Protein AF-A0A7W9EYS3-F1 (afdb_monomer)

Secondary structure (DSSP, 8-state):
-HHHHHHHHHHTTTPPPPHHHHHHHHT--HHHHHHHHHHHHHHHHHHHHHHHTSPPPPHHHHHHHHHHHHHHHHHHHHHHHHHHHHHHHHHHHHHHHHHHHHHHHHHHHHHHHHHHHHHHHHHHHHHHHHHHHHHHHHHHHHHHHHHHHHHHHHHHHHHHHHHHH---------------------------PPPPPPP-----------------

Organism: NCBI:txid1524255

pLDDT: mean 77.56, std 21.2, range [31.59, 97.81]

Structure (mmCIF, N/CA/C/O backbone):
data_AF-A0A7W9EYS3-F1
#
_entry.id   AF-A0A7W9EYS3-F1
#
loop_
_atom_site.group_PDB
_atom_site.id
_atom_site.type_symbol
_atom_site.label_atom_id
_atom_site.label_alt_id
_atom_site.label_comp_id
_atom_site.label_asym_id
_atom_site.label_entity_id
_atom_site.label_seq_id
_atom_site.pdbx_PDB_ins_code
_atom_site.Cartn_x
_atom_site.Cartn_y
_atom_site.Cartn_z
_atom_site.occupancy
_atom_site.B_iso_or_equiv
_atom_site.auth_seq_id
_atom_site.auth_comp_id
_atom_site.auth_asym_id
_atom_site.auth_atom_id
_atom_site.pdbx_PDB_model_num
ATOM 1 N N . MET A 1 1 ? 56.391 13.890 -29.994 1.00 72.06 1 MET A N 1
ATOM 2 C CA . MET A 1 1 ? 56.589 14.029 -31.455 1.00 72.06 1 MET A CA 1
ATOM 3 C C . MET A 1 1 ? 55.279 13.893 -32.219 1.00 72.06 1 MET A C 1
ATOM 5 O O . MET A 1 1 ? 54.816 14.895 -32.731 1.00 72.06 1 MET A O 1
ATOM 9 N N . GLU A 1 2 ? 54.637 12.720 -32.247 1.00 78.12 2 GLU A N 1
ATOM 10 C CA . GLU A 1 2 ? 53.377 12.507 -32.992 1.00 78.12 2 GLU A CA 1
ATOM 11 C C . GLU A 1 2 ? 52.238 13.446 -32.575 1.00 78.12 2 GLU A C 1
ATOM 13 O O . GLU A 1 2 ? 51.672 14.114 -33.426 1.00 78.12 2 GLU A O 1
ATOM 18 N N . LYS A 1 3 ? 51.985 13.603 -31.269 1.00 81.75 3 LYS A N 1
ATOM 19 C CA . LYS A 1 3 ? 50.987 14.562 -30.759 1.00 81.75 3 LYS A CA 1
ATOM 20 C C . LYS A 1 3 ? 51.243 16.008 -31.206 1.00 81.75 3 LYS A C 1
ATOM 22 O O . LYS A 1 3 ? 50.297 16.731 -31.466 1.00 81.75 3 LYS A O 1
ATOM 27 N N . ALA A 1 4 ? 52.509 16.417 -31.314 1.00 78.38 4 ALA A N 1
ATOM 28 C CA . ALA A 1 4 ? 52.875 17.763 -31.759 1.00 78.38 4 ALA A CA 1
ATOM 29 C C . ALA A 1 4 ? 52.695 17.933 -33.277 1.00 78.38 4 ALA A C 1
ATOM 31 O O . ALA A 1 4 ? 52.256 18.986 -33.722 1.00 78.38 4 ALA A O 1
ATOM 32 N N . ILE A 1 5 ? 52.975 16.883 -34.060 1.00 80.25 5 ILE A N 1
ATOM 33 C CA . ILE A 1 5 ? 52.686 16.852 -35.500 1.00 80.25 5 ILE A CA 1
ATOM 34 C C . ILE A 1 5 ? 51.170 16.929 -35.729 1.00 80.25 5 ILE A C 1
ATOM 36 O O . ILE A 1 5 ? 50.723 17.782 -36.483 1.00 80.25 5 ILE A O 1
ATOM 40 N N . LEU A 1 6 ? 50.379 16.113 -35.025 1.00 81.81 6 LEU A N 1
ATOM 41 C CA . LEU A 1 6 ? 48.916 16.109 -35.138 1.00 81.81 6 LEU A CA 1
ATOM 42 C C . LEU A 1 6 ? 48.284 17.429 -34.669 1.00 81.81 6 LEU A C 1
ATOM 44 O O . LEU A 1 6 ? 47.382 17.934 -35.328 1.00 81.81 6 LEU A O 1
ATOM 48 N N . ALA A 1 7 ? 48.776 18.020 -33.577 1.00 82.56 7 ALA A N 1
ATOM 49 C CA . ALA A 1 7 ? 48.304 19.320 -33.101 1.00 82.56 7 ALA A CA 1
ATOM 50 C C . ALA A 1 7 ? 48.622 20.456 -34.087 1.00 82.56 7 ALA A C 1
ATOM 52 O O . ALA A 1 7 ? 47.791 21.336 -34.290 1.00 82.56 7 ALA A O 1
ATOM 53 N N . TYR A 1 8 ? 49.795 20.426 -34.733 1.00 82.81 8 TYR A N 1
ATOM 54 C CA . TYR A 1 8 ? 50.127 21.393 -35.781 1.00 82.81 8 TYR A CA 1
ATOM 55 C C . TYR A 1 8 ? 49.222 21.221 -37.006 1.00 82.81 8 TYR A C 1
ATOM 57 O O . TYR A 1 8 ? 48.691 22.209 -37.502 1.00 82.81 8 TYR A O 1
ATOM 65 N N . MET A 1 9 ? 49.004 19.978 -37.451 1.00 82.19 9 MET A N 1
ATOM 66 C CA . MET A 1 9 ? 48.124 19.662 -38.582 1.00 82.19 9 MET A CA 1
ATOM 67 C C . MET A 1 9 ? 46.680 20.106 -38.326 1.00 82.19 9 MET A C 1
ATOM 69 O O . MET A 1 9 ? 46.058 20.673 -39.215 1.00 82.19 9 MET A O 1
ATOM 73 N N . ALA A 1 10 ? 46.167 19.922 -37.107 1.00 83.81 10 ALA A N 1
ATOM 74 C CA . ALA A 1 10 ? 44.831 20.379 -36.727 1.00 83.81 10 ALA A CA 1
ATOM 75 C C . ALA A 1 10 ? 44.689 21.914 -36.730 1.00 83.81 10 ALA A C 1
ATOM 77 O O . ALA A 1 10 ? 43.600 22.423 -36.969 1.00 83.81 10 ALA A O 1
ATOM 78 N N . ALA A 1 11 ? 45.775 22.648 -36.471 1.00 84.50 11 ALA A N 1
ATOM 79 C CA . ALA A 1 11 ? 45.783 24.111 -36.459 1.00 84.50 11 ALA A CA 1
ATOM 80 C C . ALA A 1 11 ? 46.068 24.751 -37.834 1.00 84.50 11 ALA A C 1
ATOM 82 O O . ALA A 1 11 ? 45.866 25.952 -37.984 1.00 84.50 11 ALA A O 1
ATOM 83 N N . HIS A 1 12 ? 46.551 23.977 -38.814 1.00 82.06 12 HIS A N 1
ATOM 84 C CA . HIS A 1 12 ? 46.999 24.467 -40.127 1.00 82.06 12 HIS A CA 1
ATOM 85 C C . HIS A 1 12 ? 46.440 23.604 -41.268 1.00 82.06 12 HIS A C 1
ATOM 87 O O . HIS A 1 12 ? 47.196 23.135 -42.116 1.00 82.06 12 HIS A O 1
ATOM 93 N N . ASP A 1 13 ? 45.131 23.337 -41.264 1.00 80.25 13 ASP A N 1
ATOM 94 C CA . ASP A 1 13 ? 44.403 22.662 -42.353 1.00 80.25 13 ASP A CA 1
ATOM 95 C C . ASP A 1 13 ? 45.081 21.385 -42.886 1.00 80.25 13 ASP A C 1
ATOM 97 O O . ASP A 1 13 ? 45.232 21.171 -44.089 1.00 80.25 13 ASP A O 1
ATOM 101 N N . ASN A 1 14 ? 45.517 20.515 -41.974 1.00 78.19 14 ASN A N 1
ATOM 102 C CA . ASN A 1 14 ? 46.211 19.256 -42.259 1.00 78.19 14 ASN A CA 1
ATOM 103 C C . ASN A 1 14 ? 47.573 19.388 -42.966 1.00 78.19 14 ASN A C 1
ATOM 105 O O . ASN A 1 14 ? 48.107 18.390 -43.460 1.00 78.19 14 ASN A O 1
ATOM 109 N N . GLN A 1 15 ? 48.189 20.572 -42.977 1.00 82.75 15 GLN A N 1
ATOM 110 C CA . GLN A 1 15 ? 49.534 20.754 -43.518 1.00 82.75 15 GLN A CA 1
ATOM 111 C C . GLN A 1 15 ? 50.594 20.111 -42.617 1.00 82.75 15 GLN A C 1
ATOM 113 O O . GLN A 1 15 ? 50.615 20.280 -41.395 1.00 82.75 15 GLN A O 1
ATOM 118 N N . MET A 1 16 ? 51.510 19.361 -43.235 1.00 80.81 16 MET A N 1
ATOM 119 C CA . MET A 1 16 ? 52.608 18.712 -42.525 1.00 80.81 16 MET A CA 1
ATOM 120 C C . MET A 1 16 ? 53.643 19.750 -42.065 1.00 80.81 16 MET A C 1
ATOM 122 O O . MET A 1 16 ? 54.243 20.409 -42.914 1.00 80.81 16 MET A O 1
ATOM 126 N N . PRO A 1 17 ? 53.946 19.850 -40.757 1.00 81.25 17 PRO A N 1
ATOM 127 C CA . PRO A 1 17 ? 54.882 20.852 -40.255 1.00 81.25 17 PRO A CA 1
ATOM 128 C C . PRO A 1 17 ? 56.290 20.621 -40.787 1.00 81.25 17 PRO A C 1
ATOM 130 O O . PRO A 1 17 ? 56.757 19.481 -40.865 1.00 81.25 17 PRO A O 1
ATOM 133 N N . THR A 1 18 ? 57.036 21.682 -41.066 1.00 81.75 18 THR A N 1
ATOM 134 C CA . THR A 1 18 ? 58.471 21.597 -41.360 1.00 81.75 18 THR A CA 1
ATOM 135 C C . THR A 1 18 ? 59.275 21.223 -40.104 1.00 81.75 18 THR A C 1
ATOM 137 O O . THR A 1 18 ? 58.790 21.262 -38.973 1.00 81.75 18 THR A O 1
ATOM 140 N N . ILE A 1 19 ? 60.532 20.794 -40.275 1.00 75.94 19 ILE A N 1
ATOM 141 C CA . ILE A 1 19 ? 61.382 20.391 -39.135 1.00 75.94 19 ILE A CA 1
ATOM 142 C C . ILE A 1 19 ? 61.650 21.590 -38.204 1.00 75.94 19 ILE A C 1
ATOM 144 O O . ILE A 1 19 ? 61.659 21.426 -36.987 1.00 75.94 19 ILE A O 1
ATOM 148 N N . ALA A 1 20 ? 61.786 22.800 -38.757 1.00 76.69 20 ALA A N 1
ATOM 149 C CA . ALA A 1 20 ? 61.979 24.024 -37.980 1.00 76.69 20 ALA A CA 1
ATOM 150 C C . ALA A 1 20 ? 60.771 24.347 -37.077 1.00 76.69 20 ALA A C 1
ATOM 152 O O . ALA A 1 20 ? 60.944 24.725 -35.919 1.00 76.69 20 ALA A O 1
ATOM 153 N N . GLU A 1 21 ? 59.552 24.130 -37.570 1.00 77.31 21 GLU A N 1
ATOM 154 C CA . GLU A 1 21 ? 58.309 24.373 -36.825 1.00 77.31 21 GLU A CA 1
ATOM 155 C C . GLU A 1 21 ? 58.066 23.317 -35.739 1.00 77.31 21 GLU A C 1
ATOM 157 O O . GLU A 1 21 ? 57.611 23.636 -34.638 1.00 77.31 21 GLU A O 1
ATOM 162 N N . LEU A 1 22 ? 58.461 22.065 -35.995 1.00 76.12 22 LEU A N 1
ATOM 163 C CA . LEU A 1 22 ? 58.464 21.014 -34.973 1.00 76.12 22 LEU A CA 1
ATOM 164 C C . LEU A 1 22 ? 59.473 21.289 -33.859 1.00 76.12 22 LEU A C 1
ATOM 166 O O . LEU A 1 22 ? 59.179 21.063 -32.689 1.00 76.12 22 LEU A O 1
ATOM 170 N N . ASN A 1 23 ? 60.646 21.821 -34.191 1.00 75.00 23 ASN A N 1
ATOM 171 C CA . ASN A 1 23 ? 61.625 22.190 -33.171 1.00 75.00 23 ASN A CA 1
ATOM 172 C C . ASN A 1 23 ? 61.132 23.357 -32.309 1.00 75.00 23 ASN A C 1
ATOM 174 O O . ASN A 1 23 ? 61.371 23.360 -31.104 1.00 75.00 23 ASN A O 1
ATOM 178 N N . ARG A 1 24 ? 60.413 24.322 -32.904 1.00 75.31 24 ARG A N 1
ATOM 179 C CA . ARG A 1 24 ? 59.821 25.459 -32.181 1.00 75.31 24 ARG A CA 1
ATOM 180 C C . ARG A 1 24 ? 58.723 25.023 -31.210 1.00 75.31 24 ARG A C 1
ATOM 182 O O . ARG A 1 24 ? 58.611 25.592 -30.132 1.00 75.31 24 ARG A O 1
ATOM 189 N N . THR A 1 25 ? 57.941 24.010 -31.574 1.00 71.62 25 THR A N 1
ATOM 190 C CA . THR A 1 25 ? 56.842 23.482 -30.745 1.00 71.62 25 THR A CA 1
ATOM 191 C C . THR A 1 25 ? 57.307 22.489 -29.678 1.00 71.62 25 THR A C 1
ATOM 193 O O . THR A 1 25 ? 56.668 22.369 -28.639 1.00 71.62 25 THR A O 1
ATOM 196 N N . ILE A 1 26 ? 58.418 21.783 -29.907 1.00 72.44 26 ILE A N 1
ATOM 197 C CA . ILE A 1 26 ? 58.918 20.715 -29.019 1.00 72.44 26 ILE A CA 1
ATOM 198 C C . ILE A 1 26 ? 60.148 21.173 -28.210 1.00 72.44 26 ILE A C 1
ATOM 200 O O . ILE A 1 26 ? 60.571 20.485 -27.285 1.00 72.44 26 ILE A O 1
ATOM 204 N N . GLY A 1 27 ? 60.722 22.340 -28.524 1.00 68.25 27 GLY A N 1
ATOM 205 C CA . GLY A 1 27 ? 61.798 22.974 -27.754 1.00 68.25 27 GLY A CA 1
ATOM 206 C C . GLY A 1 27 ? 63.147 22.250 -27.824 1.00 68.25 27 GLY A C 1
ATOM 207 O O . GLY A 1 27 ? 63.921 22.304 -26.873 1.00 68.25 27 GLY A O 1
ATOM 208 N N . THR A 1 28 ? 63.440 21.534 -28.914 1.00 67.12 28 THR A N 1
ATOM 209 C CA . THR A 1 28 ? 64.646 20.687 -29.037 1.00 67.12 28 THR A CA 1
ATOM 210 C C . THR A 1 28 ? 65.483 21.025 -30.275 1.00 67.12 28 THR A C 1
ATOM 212 O O . THR A 1 28 ? 64.998 21.629 -31.230 1.00 67.12 28 THR A O 1
ATOM 215 N N . SER A 1 29 ? 66.777 20.673 -30.251 1.00 63.09 29 SER A N 1
ATOM 216 C CA . SER A 1 29 ? 67.726 20.996 -31.324 1.00 63.09 29 SER A CA 1
ATOM 217 C C . SER A 1 29 ? 67.611 20.056 -32.535 1.00 63.09 29 SER A C 1
ATOM 219 O O . SER A 1 29 ? 67.332 18.860 -32.412 1.00 63.09 29 SER A O 1
ATOM 221 N N . ASN A 1 30 ? 67.883 20.613 -33.723 1.00 61.16 30 ASN A N 1
ATOM 222 C CA . ASN A 1 30 ? 67.689 19.998 -35.045 1.00 61.16 30 ASN A CA 1
ATOM 223 C C . ASN A 1 30 ? 68.282 18.579 -35.207 1.00 61.16 30 ASN A C 1
ATOM 225 O O . ASN A 1 30 ? 67.736 17.774 -35.961 1.00 61.16 30 ASN A O 1
ATOM 229 N N . SER A 1 31 ? 69.380 18.239 -34.518 1.00 61.25 31 SER A N 1
ATOM 230 C CA . SER A 1 31 ? 70.085 16.965 -34.746 1.00 61.25 31 SER A CA 1
ATOM 231 C C . SER A 1 31 ? 69.358 15.745 -34.174 1.00 61.25 31 SER A C 1
ATOM 233 O O . SER A 1 31 ? 69.413 14.671 -34.772 1.00 61.25 31 SER A O 1
ATOM 235 N N . ARG A 1 32 ? 68.634 15.894 -33.055 1.00 60.50 32 ARG A N 1
ATOM 236 C CA . ARG A 1 32 ? 67.956 14.770 -32.382 1.00 60.50 32 ARG A CA 1
ATOM 237 C C . ARG A 1 32 ? 66.577 14.462 -32.966 1.00 60.50 32 ARG A C 1
ATOM 239 O O . ARG A 1 32 ? 66.134 13.319 -32.901 1.00 60.50 32 ARG A O 1
ATOM 246 N N . LEU A 1 33 ? 65.907 15.450 -33.565 1.00 62.12 33 LEU A N 1
ATOM 247 C CA . LEU A 1 33 ? 64.552 15.278 -34.103 1.00 62.12 33 LEU A CA 1
ATOM 248 C C . LEU A 1 33 ? 64.508 14.745 -35.539 1.00 62.12 33 LEU A C 1
ATOM 250 O O . LEU A 1 33 ? 63.473 14.224 -35.953 1.00 62.12 33 LEU A O 1
ATOM 254 N N . CYS A 1 34 ? 65.605 14.832 -36.298 1.00 65.25 34 CYS A N 1
ATOM 255 C CA . CYS A 1 34 ? 65.603 14.510 -37.726 1.00 65.25 34 CYS A CA 1
ATOM 256 C C . CYS A 1 34 ? 65.171 13.063 -38.051 1.00 65.25 34 CYS A C 1
ATOM 258 O O . CYS A 1 34 ? 64.292 12.905 -38.900 1.00 65.25 34 CYS A O 1
ATOM 260 N N . PRO A 1 35 ? 65.709 12.003 -37.415 1.00 75.31 35 PRO A N 1
ATOM 261 C CA . PRO A 1 35 ? 65.311 10.633 -37.754 1.00 75.31 35 PRO A CA 1
ATOM 262 C C . PRO A 1 35 ? 63.908 10.278 -37.240 1.00 75.31 35 PRO A C 1
ATOM 264 O O . PRO A 1 35 ? 63.080 9.768 -37.992 1.00 75.31 35 PRO A O 1
ATOM 267 N N . ALA A 1 36 ? 63.599 10.612 -35.983 1.00 74.88 36 ALA A N 1
ATOM 268 C CA . ALA A 1 36 ? 62.323 10.262 -35.355 1.00 74.88 36 ALA A CA 1
ATOM 269 C C . ALA A 1 36 ? 61.129 11.016 -35.969 1.00 74.88 36 ALA A C 1
ATOM 271 O O . ALA A 1 36 ? 60.069 10.428 -36.183 1.00 74.88 36 ALA A O 1
ATOM 272 N N . ALA A 1 37 ? 61.290 12.301 -36.308 1.00 75.31 37 ALA A N 1
ATOM 273 C CA . ALA A 1 37 ? 60.236 13.067 -36.972 1.00 75.31 37 ALA A CA 1
ATOM 274 C C . ALA A 1 37 ? 59.977 12.565 -38.399 1.00 75.31 37 ALA A C 1
ATOM 276 O O . ALA A 1 37 ? 58.826 12.542 -38.824 1.00 75.31 37 ALA A O 1
ATOM 277 N N . LYS A 1 38 ? 61.017 12.126 -39.126 1.00 77.56 38 LYS A N 1
ATOM 278 C CA . LYS A 1 38 ? 60.857 11.525 -40.459 1.00 77.56 38 LYS A CA 1
ATOM 279 C C . LYS A 1 38 ? 60.042 10.234 -40.398 1.00 77.56 38 LYS A C 1
ATOM 281 O O . LYS A 1 38 ? 59.095 10.110 -41.161 1.00 77.56 38 LYS A O 1
ATOM 286 N N . VAL A 1 39 ? 60.339 9.334 -39.458 1.00 82.62 39 VAL A N 1
ATOM 287 C CA . VAL A 1 39 ? 59.606 8.061 -39.292 1.00 82.62 39 VAL A CA 1
ATOM 288 C C . VAL A 1 39 ? 58.135 8.283 -38.926 1.00 82.62 39 VAL A C 1
ATOM 290 O O . VAL A 1 39 ? 57.248 7.622 -39.458 1.00 82.62 39 VAL A O 1
ATOM 293 N N . VAL A 1 40 ? 57.845 9.235 -38.035 1.00 82.12 40 VAL A N 1
ATOM 294 C CA . VAL A 1 40 ? 56.453 9.540 -37.669 1.00 82.12 40 VAL A CA 1
ATOM 295 C C . VAL A 1 40 ? 55.711 10.194 -38.835 1.00 82.12 40 VAL A C 1
ATOM 297 O O . VAL A 1 40 ? 54.565 9.838 -39.094 1.00 82.12 40 VAL A O 1
ATOM 300 N N . LYS A 1 41 ? 56.359 11.095 -39.585 1.00 81.69 41 LYS A N 1
ATOM 301 C CA . LYS A 1 41 ? 55.763 11.711 -40.778 1.00 81.69 41 LYS A CA 1
ATOM 302 C C . LYS A 1 41 ? 55.457 10.695 -41.870 1.00 81.69 41 LYS A C 1
ATOM 304 O O . LYS A 1 41 ? 54.371 10.749 -42.430 1.00 81.69 41 LYS A O 1
ATOM 309 N N . THR A 1 42 ? 56.371 9.768 -42.159 1.00 83.81 42 THR A N 1
ATOM 310 C CA . THR A 1 42 ? 56.131 8.723 -43.166 1.00 83.81 42 THR A CA 1
ATOM 311 C C . THR A 1 42 ? 55.012 7.785 -42.735 1.00 83.81 42 THR A C 1
ATOM 313 O O . THR A 1 42 ? 54.170 7.440 -43.557 1.00 83.81 42 THR A O 1
ATOM 316 N N . ARG A 1 43 ? 54.940 7.429 -41.445 1.00 84.75 43 ARG A N 1
ATOM 317 C CA . ARG A 1 43 ? 53.838 6.620 -40.910 1.00 84.75 43 ARG A CA 1
ATOM 318 C C . ARG A 1 43 ? 52.494 7.343 -41.001 1.00 84.75 43 ARG A C 1
ATOM 320 O O . ARG A 1 43 ? 51.528 6.744 -41.457 1.00 84.75 43 ARG A O 1
ATOM 327 N N . LEU A 1 44 ? 52.424 8.610 -40.591 1.00 84.38 44 LEU A N 1
ATOM 328 C CA . LEU A 1 44 ? 51.190 9.400 -40.662 1.00 84.38 44 LEU A CA 1
ATOM 329 C C . LEU A 1 44 ? 50.749 9.632 -42.109 1.00 84.38 44 LEU A C 1
ATOM 331 O O . LEU A 1 44 ? 49.575 9.450 -42.407 1.00 84.38 44 LEU A O 1
ATOM 335 N N . ALA A 1 45 ? 51.683 9.932 -43.013 1.00 83.50 45 ALA A N 1
ATOM 336 C CA . ALA A 1 45 ? 51.394 10.039 -44.439 1.00 83.50 45 ALA A CA 1
ATOM 337 C C . ALA A 1 45 ? 50.864 8.710 -45.004 1.00 83.50 45 ALA A C 1
ATOM 339 O O . ALA A 1 45 ? 49.850 8.708 -45.687 1.00 83.50 45 ALA A O 1
ATOM 340 N N . ALA A 1 46 ? 51.473 7.571 -44.654 1.00 83.94 46 ALA A N 1
ATOM 341 C CA . ALA A 1 46 ? 50.995 6.256 -45.082 1.00 83.94 46 ALA A CA 1
ATOM 342 C C . ALA A 1 46 ? 49.586 5.936 -44.553 1.00 83.94 46 ALA A C 1
ATOM 344 O O . ALA A 1 46 ? 48.768 5.377 -45.280 1.00 83.94 46 ALA A O 1
ATOM 345 N N . VAL A 1 47 ? 49.278 6.310 -43.306 1.00 82.38 47 VAL A N 1
ATOM 346 C CA . VAL A 1 47 ? 47.935 6.155 -42.725 1.00 82.38 47 VAL A CA 1
ATOM 347 C C . VAL A 1 47 ? 46.926 7.067 -43.421 1.00 82.38 47 VAL A C 1
ATOM 349 O O . VAL A 1 47 ? 45.834 6.611 -43.739 1.00 82.38 47 VAL A O 1
ATOM 352 N N . GLN A 1 48 ? 47.288 8.315 -43.716 1.00 81.12 48 GLN A N 1
ATOM 353 C CA . GLN A 1 48 ? 46.430 9.246 -44.452 1.00 81.12 48 GLN A CA 1
ATOM 354 C C . GLN A 1 48 ? 46.167 8.785 -45.881 1.00 81.12 48 GLN A C 1
ATOM 356 O O . GLN A 1 48 ? 45.023 8.800 -46.313 1.00 81.12 48 GLN A O 1
ATOM 361 N N . THR A 1 49 ? 47.188 8.309 -46.597 1.00 80.06 49 THR A N 1
ATOM 362 C CA . THR A 1 49 ? 47.011 7.711 -47.924 1.00 80.06 49 THR A CA 1
ATOM 363 C C . THR A 1 49 ? 46.126 6.474 -47.847 1.00 80.06 49 THR A C 1
ATOM 365 O O . THR A 1 49 ? 45.241 6.315 -48.679 1.00 80.06 49 THR A O 1
ATOM 368 N N . LYS A 1 50 ? 46.302 5.630 -46.822 1.00 78.75 50 LYS A N 1
ATOM 369 C CA . LYS A 1 50 ? 45.465 4.444 -46.621 1.00 78.75 50 LYS A CA 1
ATOM 370 C C . LYS A 1 50 ? 44.005 4.812 -46.349 1.00 78.75 50 LYS A C 1
ATOM 372 O O . LYS A 1 50 ? 43.128 4.196 -46.941 1.00 78.75 50 LYS A O 1
ATOM 377 N N . LEU A 1 51 ? 43.756 5.816 -45.507 1.00 78.00 51 LEU A N 1
ATOM 378 C CA . LEU A 1 51 ? 42.419 6.342 -45.210 1.00 78.00 51 LEU A CA 1
ATOM 379 C C . LEU A 1 51 ? 41.778 6.996 -46.437 1.00 78.00 51 LEU A C 1
ATOM 381 O O . LEU A 1 51 ? 40.626 6.715 -46.730 1.00 78.00 51 LEU A O 1
ATOM 385 N N . ALA A 1 52 ? 42.532 7.797 -47.191 1.00 76.81 52 ALA A N 1
ATOM 386 C CA . ALA A 1 52 ? 42.065 8.410 -48.434 1.00 76.81 52 ALA A CA 1
ATOM 387 C C . ALA A 1 52 ? 41.808 7.378 -49.547 1.00 76.81 52 ALA A C 1
ATOM 389 O O . ALA A 1 52 ? 41.038 7.640 -50.461 1.00 76.81 52 ALA A O 1
ATOM 390 N N . SER A 1 53 ? 42.453 6.208 -49.474 1.00 74.62 53 SER A N 1
ATOM 391 C CA . SER A 1 53 ? 42.213 5.074 -50.372 1.00 74.62 53 SER A CA 1
ATOM 392 C C . SER A 1 53 ? 41.135 4.104 -49.877 1.00 74.62 53 SER A C 1
ATOM 394 O O . SER A 1 53 ? 40.903 3.088 -50.534 1.00 74.62 53 SER A O 1
ATOM 396 N N . MET A 1 54 ? 40.514 4.350 -48.714 1.00 75.56 54 MET A N 1
ATOM 397 C CA . MET A 1 54 ? 39.391 3.518 -48.286 1.00 75.56 54 MET A CA 1
ATOM 398 C C . MET A 1 54 ? 38.188 3.825 -49.183 1.00 75.56 54 MET A C 1
ATOM 400 O O . MET A 1 54 ? 37.871 4.997 -49.369 1.00 75.56 54 MET A O 1
ATOM 404 N N . PRO A 1 55 ? 37.528 2.802 -49.751 1.00 72.25 55 PRO A N 1
ATOM 405 C CA . PRO A 1 55 ? 36.288 3.021 -50.475 1.00 72.25 55 PRO A CA 1
ATOM 406 C C . PRO A 1 55 ? 35.223 3.536 -49.505 1.00 72.25 55 PRO A C 1
ATOM 408 O O . PRO A 1 55 ? 35.116 3.036 -48.380 1.00 72.25 55 PRO A O 1
ATOM 411 N N . ASP A 1 56 ? 34.442 4.519 -49.950 1.00 73.88 56 ASP A N 1
ATOM 412 C CA . ASP A 1 56 ? 33.270 4.984 -49.215 1.00 73.88 56 ASP A CA 1
ATOM 413 C C . ASP A 1 56 ? 32.338 3.799 -48.933 1.00 73.88 56 ASP A C 1
ATOM 415 O O . ASP A 1 56 ? 32.175 2.895 -49.761 1.00 73.88 56 ASP A O 1
ATOM 419 N N . ILE A 1 57 ? 31.751 3.773 -47.733 1.00 75.25 57 ILE A N 1
ATOM 420 C CA . ILE A 1 57 ? 30.808 2.719 -47.356 1.00 75.25 57 ILE A CA 1
ATOM 421 C C . ILE A 1 57 ? 29.640 2.770 -48.351 1.00 75.25 57 ILE A C 1
ATOM 423 O O . ILE A 1 57 ? 29.046 3.839 -48.505 1.00 75.25 57 ILE A O 1
ATOM 427 N N . PRO A 1 58 ? 29.282 1.651 -49.010 1.00 81.69 58 PRO A N 1
ATOM 428 C CA . PRO A 1 58 ? 28.176 1.636 -49.956 1.00 81.69 58 PRO A CA 1
ATOM 429 C C . PRO A 1 58 ? 26.897 2.146 -49.291 1.00 81.69 58 PRO A C 1
ATOM 431 O O . PRO A 1 58 ? 26.508 1.657 -48.228 1.00 81.69 58 PRO A O 1
ATOM 434 N N . GLU A 1 59 ? 26.235 3.114 -49.920 1.00 77.81 59 GLU A N 1
ATOM 435 C CA . GLU A 1 59 ? 25.035 3.758 -49.374 1.00 77.81 59 GLU A CA 1
ATOM 436 C C . GLU A 1 59 ? 23.922 2.736 -49.086 1.00 77.81 59 GLU A C 1
ATOM 438 O O . GLU A 1 59 ? 23.247 2.816 -48.063 1.00 77.81 59 GLU A O 1
ATOM 443 N N . GLU A 1 60 ? 23.815 1.691 -49.911 1.00 78.12 60 GLU A N 1
ATOM 444 C CA . GLU A 1 60 ? 22.908 0.555 -49.701 1.00 78.12 60 GLU A CA 1
ATOM 445 C C . GLU A 1 60 ? 23.171 -0.187 -48.380 1.00 78.12 60 GLU A C 1
ATOM 447 O O . GLU A 1 60 ? 22.230 -0.580 -47.684 1.00 78.12 60 GLU A O 1
ATOM 452 N N . LEU A 1 61 ? 24.442 -0.350 -47.994 1.00 82.25 61 LEU A N 1
ATOM 453 C CA . LEU A 1 61 ? 24.821 -0.980 -46.728 1.00 82.25 61 LEU A CA 1
ATOM 454 C C . LEU A 1 61 ? 24.470 -0.067 -45.546 1.00 82.25 61 LEU A C 1
ATOM 456 O O . LEU A 1 61 ? 23.963 -0.549 -44.532 1.00 82.25 61 LEU A O 1
ATOM 460 N N . SER A 1 62 ? 24.693 1.243 -45.692 1.00 84.62 62 SER A N 1
ATOM 461 C CA . SER A 1 62 ? 24.311 2.236 -44.680 1.00 84.62 62 SER A CA 1
ATOM 462 C C . SER A 1 62 ? 22.797 2.249 -44.463 1.00 84.62 62 SER A C 1
ATOM 464 O O . SER A 1 62 ? 22.329 2.126 -43.331 1.00 84.62 62 SER A O 1
ATOM 466 N N . LEU A 1 63 ? 22.018 2.301 -45.546 1.00 89.50 63 LEU A N 1
ATOM 467 C CA . LEU A 1 63 ? 20.556 2.298 -45.505 1.00 89.50 63 LEU A CA 1
ATOM 468 C C . LEU A 1 63 ? 19.996 0.997 -44.919 1.00 89.50 63 LEU A C 1
ATOM 470 O O . LEU A 1 63 ? 19.090 1.043 -44.087 1.00 89.50 63 LEU A O 1
ATOM 474 N N . SER A 1 64 ? 20.548 -0.157 -45.303 1.00 89.31 64 SER A N 1
ATOM 475 C CA . SER A 1 64 ? 20.163 -1.458 -44.743 1.00 89.31 64 SER A CA 1
ATOM 476 C C . SER A 1 64 ? 20.413 -1.517 -43.233 1.00 89.31 64 SER A C 1
ATOM 478 O O . SER A 1 64 ? 19.537 -1.914 -42.460 1.00 89.31 64 SER A O 1
ATOM 480 N N . HIS A 1 65 ? 21.574 -1.035 -42.784 1.00 90.50 65 HIS A N 1
ATOM 481 C CA . HIS A 1 65 ? 21.905 -0.982 -41.365 1.00 90.50 65 HIS A CA 1
ATOM 482 C C . HIS A 1 65 ? 20.992 -0.015 -40.593 1.00 90.50 65 HIS A C 1
ATOM 484 O O . HIS A 1 65 ? 20.489 -0.359 -39.523 1.00 90.50 65 HIS A O 1
ATOM 490 N N . GLU A 1 66 ? 20.695 1.164 -41.141 1.00 93.38 66 GLU A N 1
ATOM 491 C CA . GLU A 1 66 ? 19.739 2.099 -40.540 1.00 93.38 66 GLU A CA 1
ATOM 492 C C . GLU A 1 66 ? 18.325 1.519 -40.438 1.00 93.38 66 GLU A C 1
ATOM 494 O O . GLU A 1 66 ? 17.645 1.711 -39.427 1.00 93.38 66 GLU A O 1
ATOM 499 N N . GLN A 1 67 ? 17.862 0.806 -41.467 1.00 93.31 67 GLN A N 1
ATOM 500 C CA . GLN A 1 67 ? 16.568 0.124 -41.444 1.00 93.31 67 GLN A CA 1
ATOM 501 C C . GLN A 1 67 ? 16.545 -0.985 -40.387 1.00 93.31 67 GLN A C 1
ATOM 503 O O . GLN A 1 67 ? 15.573 -1.086 -39.636 1.00 93.31 67 GLN A O 1
ATOM 508 N N . ALA A 1 68 ? 17.627 -1.758 -40.262 1.00 92.81 68 ALA A N 1
ATOM 509 C CA . ALA A 1 68 ? 17.764 -2.772 -39.222 1.00 92.81 68 ALA A CA 1
ATOM 510 C C . ALA A 1 68 ? 17.722 -2.153 -37.815 1.00 92.81 68 ALA A C 1
ATOM 512 O O . ALA A 1 68 ? 16.973 -2.624 -36.957 1.00 92.81 68 ALA A O 1
ATOM 513 N N . LEU A 1 69 ? 18.443 -1.051 -37.583 1.00 95.38 69 LEU A N 1
ATOM 514 C CA . LEU A 1 69 ? 18.410 -0.328 -36.308 1.00 95.38 69 LEU A CA 1
ATOM 515 C C . LEU A 1 69 ? 17.012 0.221 -35.992 1.00 95.38 69 LEU A C 1
ATOM 517 O O . LEU A 1 69 ? 16.538 0.080 -34.863 1.00 95.38 69 LEU A O 1
ATOM 521 N N . LYS A 1 70 ? 16.315 0.789 -36.984 1.00 96.56 70 LYS A N 1
ATOM 522 C CA . LYS A 1 70 ? 14.928 1.262 -36.831 1.00 96.56 70 LYS A CA 1
ATOM 523 C C . LYS A 1 70 ? 13.981 0.119 -36.465 1.00 96.56 70 LYS A C 1
ATOM 525 O O . LYS A 1 70 ? 13.152 0.290 -35.574 1.00 96.56 70 LYS A O 1
ATOM 530 N N . ALA A 1 71 ? 14.120 -1.042 -37.102 1.00 95.25 71 ALA A N 1
ATOM 531 C CA . ALA A 1 71 ? 13.304 -2.218 -36.809 1.00 95.25 71 ALA A CA 1
ATOM 532 C C . ALA A 1 71 ? 13.554 -2.750 -35.389 1.00 95.25 71 ALA A C 1
ATOM 534 O O . ALA A 1 71 ? 12.600 -3.020 -34.656 1.00 95.25 71 ALA A O 1
ATOM 535 N N . ILE A 1 72 ? 14.821 -2.841 -34.971 1.00 95.62 72 ILE A N 1
ATOM 536 C CA . ILE A 1 72 ? 15.193 -3.238 -33.605 1.00 95.62 72 ILE A CA 1
ATOM 537 C C . ILE A 1 72 ? 14.593 -2.264 -32.595 1.00 95.62 72 ILE A C 1
ATOM 539 O O . ILE A 1 72 ? 13.996 -2.689 -31.608 1.00 95.62 72 ILE A O 1
ATOM 543 N N . TRP A 1 73 ? 14.695 -0.963 -32.855 1.00 95.81 73 TRP A N 1
ATOM 544 C CA . TRP A 1 73 ? 14.184 0.053 -31.948 1.00 95.81 73 TRP A CA 1
ATOM 545 C C . TRP A 1 73 ? 12.655 0.073 -31.868 1.00 95.81 73 TRP A C 1
ATOM 547 O O . TRP A 1 73 ? 12.098 0.166 -30.775 1.00 95.81 73 TRP A O 1
ATOM 557 N N . ALA A 1 74 ? 11.959 -0.085 -32.996 1.00 96.88 74 ALA A N 1
ATOM 558 C CA . ALA A 1 74 ? 10.504 -0.215 -33.020 1.00 96.88 74 ALA A CA 1
ATOM 559 C C . ALA A 1 74 ? 10.042 -1.443 -32.223 1.00 96.88 74 ALA A C 1
ATOM 561 O O . ALA A 1 74 ? 9.114 -1.351 -31.416 1.00 96.88 74 ALA A O 1
ATOM 562 N N . LYS A 1 75 ? 10.737 -2.575 -32.388 1.00 96.50 75 LYS A N 1
ATOM 563 C CA . LYS A 1 75 ? 10.455 -3.801 -31.642 1.00 96.50 75 LYS A CA 1
ATOM 564 C C . LYS A 1 75 ? 10.721 -3.621 -30.145 1.00 96.50 75 LYS A C 1
ATOM 566 O O . LYS A 1 75 ? 9.847 -3.930 -29.340 1.00 96.50 75 LYS A O 1
ATOM 571 N N . ALA A 1 76 ? 11.868 -3.057 -29.768 1.00 94.88 76 ALA A N 1
ATOM 572 C CA . ALA A 1 76 ? 12.199 -2.762 -28.374 1.00 94.88 76 ALA A CA 1
ATOM 573 C C . ALA A 1 76 ? 11.153 -1.849 -27.719 1.00 94.88 76 ALA A C 1
ATOM 575 O O . ALA A 1 76 ? 10.683 -2.139 -26.622 1.00 94.88 76 ALA A O 1
ATOM 576 N N . ARG A 1 77 ? 10.713 -0.799 -28.423 1.00 96.31 77 ARG A N 1
ATOM 577 C CA . ARG A 1 77 ? 9.650 0.088 -27.946 1.00 96.31 77 ARG A CA 1
ATOM 578 C C . ARG A 1 77 ? 8.327 -0.650 -27.753 1.00 96.31 77 ARG A C 1
ATOM 580 O O . ARG A 1 77 ? 7.652 -0.400 -26.761 1.00 96.31 77 ARG A O 1
ATOM 587 N N . SER A 1 78 ? 7.947 -1.537 -28.675 1.00 96.69 78 SER A N 1
ATOM 588 C CA . SER A 1 78 ? 6.707 -2.314 -28.540 1.00 96.69 78 SER A CA 1
ATOM 589 C C . SER A 1 78 ? 6.713 -3.196 -27.289 1.00 96.69 78 SER A C 1
ATOM 591 O O . SER A 1 78 ? 5.742 -3.173 -26.539 1.00 96.69 78 SER A O 1
ATOM 593 N N . TYR A 1 79 ? 7.834 -3.867 -26.997 1.00 96.31 79 TYR A N 1
ATOM 594 C CA . TYR A 1 79 ? 7.985 -4.657 -25.773 1.00 96.31 79 TYR A CA 1
ATOM 595 C C . TYR A 1 79 ? 7.935 -3.794 -24.516 1.00 96.31 79 TYR A C 1
ATOM 597 O O . TYR A 1 79 ? 7.176 -4.104 -23.609 1.00 96.31 79 TYR A O 1
ATOM 605 N N . GLN A 1 80 ? 8.673 -2.681 -24.487 1.00 96.69 80 GLN A N 1
ATOM 606 C CA . GLN A 1 80 ? 8.643 -1.762 -23.347 1.00 96.69 80 GLN A CA 1
ATOM 607 C C . GLN A 1 80 ? 7.247 -1.178 -23.115 1.00 96.69 80 GLN A C 1
ATOM 609 O O . GLN A 1 80 ? 6.817 -1.031 -21.978 1.00 96.69 80 GLN A O 1
ATOM 614 N N . THR A 1 81 ? 6.518 -0.854 -24.185 1.00 97.12 81 THR A N 1
ATOM 615 C CA . THR A 1 81 ? 5.152 -0.323 -24.069 1.00 97.12 81 THR A CA 1
ATOM 616 C C . THR A 1 81 ? 4.213 -1.378 -23.490 1.00 97.12 81 THR A C 1
ATOM 618 O O . THR A 1 81 ? 3.478 -1.074 -22.555 1.00 97.12 81 THR A O 1
ATOM 621 N N . ALA A 1 82 ? 4.281 -2.617 -23.987 1.00 96.69 82 ALA A N 1
ATOM 622 C CA . ALA A 1 82 ? 3.483 -3.725 -23.468 1.00 96.69 82 ALA A CA 1
ATOM 623 C C . ALA A 1 82 ? 3.800 -4.017 -21.991 1.00 96.69 82 ALA A C 1
ATOM 625 O O . ALA A 1 82 ? 2.887 -4.128 -21.180 1.00 96.6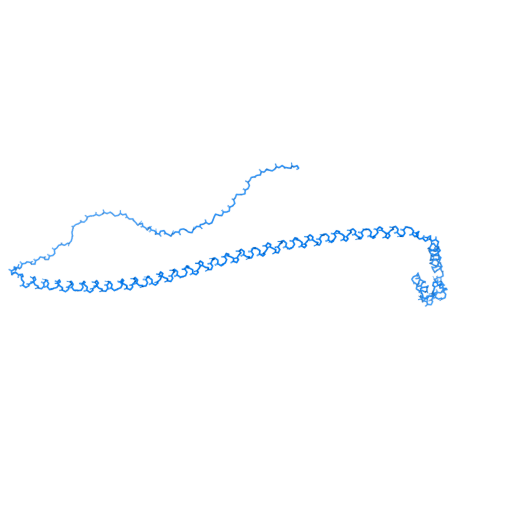9 82 ALA A O 1
ATOM 626 N N . GLU A 1 83 ? 5.082 -4.045 -21.620 1.00 97.00 83 GLU A N 1
ATOM 627 C CA . GLU A 1 83 ? 5.515 -4.250 -20.235 1.00 97.00 83 GLU A CA 1
ATOM 628 C C . GLU A 1 83 ? 5.010 -3.137 -19.308 1.00 97.00 83 GLU A C 1
ATOM 630 O O . GLU A 1 83 ? 4.495 -3.412 -18.227 1.00 97.00 83 GLU A O 1
ATOM 635 N N . ILE A 1 84 ? 5.078 -1.873 -19.739 1.00 96.88 84 ILE A N 1
ATOM 636 C CA . ILE A 1 84 ? 4.531 -0.746 -18.972 1.00 96.88 84 ILE A CA 1
ATOM 637 C C . ILE A 1 84 ? 3.018 -0.895 -18.782 1.00 96.88 84 ILE A C 1
ATOM 639 O O . ILE A 1 84 ? 2.504 -0.598 -17.703 1.00 96.88 84 ILE A O 1
ATOM 643 N N . GLU A 1 85 ? 2.288 -1.316 -19.812 1.00 97.75 85 GLU A N 1
ATOM 644 C CA . GLU A 1 85 ? 0.849 -1.550 -19.698 1.00 97.75 85 GLU A CA 1
ATOM 645 C C . GLU A 1 85 ? 0.526 -2.691 -18.729 1.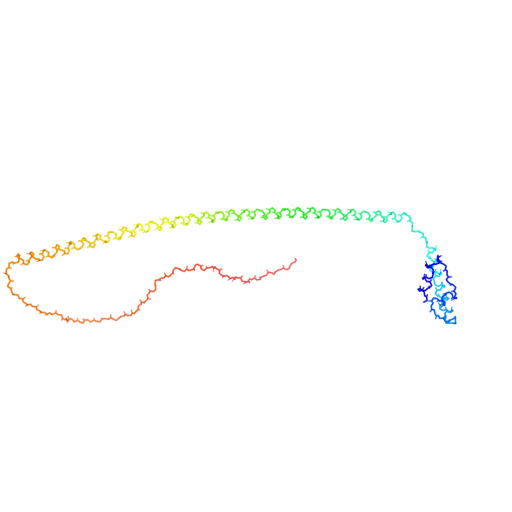00 97.75 85 GLU A C 1
ATOM 647 O O . GLU A 1 85 ? -0.365 -2.537 -17.894 1.00 97.75 85 GLU A O 1
ATOM 652 N N . ASP A 1 86 ? 1.265 -3.796 -18.786 1.00 97.75 86 ASP A N 1
ATOM 653 C CA . ASP A 1 86 ? 1.076 -4.931 -17.881 1.00 97.75 86 ASP A CA 1
ATOM 654 C C . ASP A 1 86 ? 1.409 -4.569 -16.435 1.00 97.75 86 ASP A C 1
ATOM 656 O O . ASP A 1 86 ? 0.642 -4.891 -15.524 1.00 97.75 86 ASP A O 1
ATOM 660 N N . LEU A 1 87 ? 2.486 -3.813 -16.211 1.00 97.38 87 LEU A N 1
ATOM 661 C CA . LEU A 1 87 ? 2.825 -3.289 -14.890 1.00 97.38 87 LEU A CA 1
ATOM 662 C C . LEU A 1 87 ? 1.730 -2.362 -14.357 1.00 97.38 87 LEU A C 1
ATOM 664 O O . LEU A 1 87 ? 1.343 -2.484 -13.197 1.00 97.38 87 LEU A O 1
ATOM 668 N N . LYS A 1 88 ? 1.172 -1.484 -15.200 1.00 97.50 88 LYS A N 1
ATOM 669 C CA . LYS A 1 88 ? 0.046 -0.619 -14.812 1.00 97.50 88 LYS A CA 1
ATOM 670 C C . LYS A 1 88 ? -1.201 -1.423 -14.456 1.00 97.50 88 LYS A C 1
ATOM 672 O O . LYS A 1 88 ? -1.841 -1.114 -13.456 1.00 97.50 88 LYS A O 1
ATOM 677 N N . ARG A 1 89 ? -1.539 -2.456 -15.236 1.00 97.44 89 ARG A N 1
ATOM 678 C CA . ARG A 1 89 ? -2.667 -3.356 -14.936 1.00 97.44 89 ARG A CA 1
ATOM 679 C C . ARG A 1 89 ? -2.439 -4.099 -13.622 1.00 97.44 89 ARG A C 1
ATOM 681 O O . ARG A 1 89 ? -3.328 -4.118 -12.777 1.00 97.44 89 ARG A O 1
ATOM 688 N N . SER A 1 90 ? -1.241 -4.651 -13.414 1.00 97.19 90 SER A N 1
ATOM 689 C CA . SER A 1 90 ? -0.895 -5.330 -12.163 1.00 97.19 90 SER A CA 1
ATOM 690 C C . SER A 1 90 ? -0.946 -4.385 -10.967 1.00 97.19 90 SER A C 1
ATOM 692 O O . SER A 1 90 ? -1.397 -4.800 -9.901 1.00 97.19 90 SER A O 1
ATOM 694 N N . GLN A 1 91 ? -0.484 -3.145 -11.118 1.00 97.12 91 GLN A N 1
ATOM 695 C CA . GLN A 1 91 ? -0.516 -2.164 -10.042 1.00 97.12 91 GLN A CA 1
ATOM 696 C C . GLN A 1 91 ? -1.954 -1.762 -9.713 1.00 97.12 91 GLN A C 1
ATOM 698 O O . GLN A 1 91 ? -2.330 -1.793 -8.549 1.00 97.12 91 GLN A O 1
ATOM 703 N N . ALA A 1 92 ? -2.779 -1.487 -10.726 1.00 97.56 92 ALA A N 1
ATOM 704 C CA . ALA A 1 92 ? -4.189 -1.169 -10.527 1.00 97.56 92 ALA A CA 1
ATOM 705 C C . ALA A 1 92 ? -4.946 -2.302 -9.813 1.00 97.56 92 ALA A C 1
ATOM 707 O O . ALA A 1 92 ? -5.725 -2.027 -8.905 1.00 97.56 92 ALA A O 1
ATOM 708 N N . ALA A 1 93 ? -4.672 -3.562 -10.171 1.00 97.38 93 ALA A N 1
ATOM 709 C CA . ALA A 1 93 ? -5.257 -4.722 -9.501 1.00 97.38 93 ALA A CA 1
ATOM 710 C C . ALA A 1 93 ? -4.827 -4.821 -8.027 1.00 97.38 93 ALA A C 1
ATOM 712 O O . ALA A 1 93 ? -5.663 -5.062 -7.161 1.00 97.38 93 ALA A O 1
ATOM 713 N N . LYS A 1 94 ? -3.543 -4.584 -7.718 1.00 97.50 94 LYS A N 1
ATOM 714 C CA . LYS A 1 94 ? -3.054 -4.549 -6.328 1.00 97.50 94 LYS A CA 1
ATOM 715 C C . LYS A 1 94 ? -3.695 -3.414 -5.532 1.00 97.50 94 LYS A C 1
ATOM 717 O O . LYS A 1 94 ? -4.142 -3.636 -4.415 1.00 97.50 94 LYS A O 1
ATOM 722 N N . ASP A 1 95 ? -3.789 -2.224 -6.117 1.00 97.50 95 ASP A N 1
ATOM 723 C CA . ASP A 1 95 ? -4.427 -1.074 -5.474 1.00 97.50 95 ASP A CA 1
ATOM 724 C C . ASP A 1 95 ? -5.914 -1.337 -5.193 1.00 97.50 95 ASP A C 1
ATOM 726 O O . ASP A 1 95 ? -6.440 -0.908 -4.168 1.00 97.50 95 ASP A O 1
ATOM 730 N N . GLU A 1 96 ? -6.611 -2.042 -6.086 1.00 97.50 96 GLU A N 1
ATOM 731 C CA . GLU A 1 96 ? -7.995 -2.467 -5.869 1.00 97.50 96 GLU A CA 1
ATOM 732 C C . GLU A 1 96 ? -8.113 -3.495 -4.740 1.00 97.50 96 GLU A C 1
ATOM 734 O O . GLU A 1 96 ? -8.971 -3.332 -3.871 1.00 97.50 96 GLU A O 1
ATOM 739 N N . MET A 1 97 ? -7.220 -4.489 -4.692 1.00 97.44 97 MET A N 1
ATOM 740 C CA . MET A 1 97 ? -7.150 -5.433 -3.572 1.00 97.44 97 MET A CA 1
ATOM 741 C C . MET A 1 97 ? -6.943 -4.706 -2.242 1.00 97.44 97 MET A C 1
ATOM 743 O O . MET A 1 97 ? -7.732 -4.901 -1.324 1.00 97.44 97 MET A O 1
ATOM 747 N N . TYR A 1 98 ? -5.974 -3.790 -2.161 1.00 97.44 98 TYR A N 1
ATOM 748 C CA . TYR A 1 98 ? -5.727 -3.024 -0.937 1.00 97.44 98 TYR A CA 1
ATOM 749 C C . TYR A 1 98 ? -6.918 -2.155 -0.530 1.00 97.44 98 TYR A C 1
ATOM 751 O O . TYR A 1 98 ? -7.217 -2.034 0.655 1.00 97.44 98 TYR A O 1
ATOM 759 N N . ARG A 1 99 ? -7.641 -1.559 -1.486 1.00 97.44 99 ARG A N 1
ATOM 760 C CA . ARG A 1 99 ? -8.875 -0.820 -1.169 1.00 97.44 99 ARG A CA 1
ATOM 761 C C . ARG A 1 99 ? -9.958 -1.730 -0.597 1.00 97.44 99 ARG A C 1
ATOM 763 O O . ARG A 1 99 ? -10.687 -1.291 0.288 1.00 97.44 99 ARG A O 1
ATOM 770 N N . ASN A 1 100 ? -10.078 -2.955 -1.102 1.00 97.31 100 ASN A N 1
ATOM 771 C CA . ASN A 1 100 ? -11.043 -3.920 -0.587 1.00 97.31 100 ASN A CA 1
ATOM 772 C C . ASN A 1 100 ? -10.646 -4.403 0.814 1.00 97.31 100 ASN A C 1
ATOM 774 O O . ASN A 1 100 ? -11.480 -4.340 1.707 1.00 97.31 100 ASN A O 1
ATOM 778 N N . GLU A 1 101 ? -9.376 -4.742 1.043 1.00 97.38 101 GLU A N 1
ATOM 779 C CA . GLU A 1 101 ? -8.863 -5.114 2.372 1.00 97.38 101 GLU A CA 1
ATOM 780 C C . GLU A 1 101 ? -9.077 -3.995 3.402 1.00 97.38 101 GLU A C 1
ATOM 782 O O . GLU A 1 101 ? -9.517 -4.245 4.522 1.00 97.38 101 GLU A O 1
ATOM 787 N N . ILE A 1 102 ? -8.815 -2.736 3.029 1.00 97.81 102 ILE A N 1
ATOM 788 C CA . ILE A 1 102 ? -9.070 -1.586 3.908 1.00 97.81 102 ILE A CA 1
ATOM 789 C C . ILE A 1 102 ? -10.559 -1.466 4.235 1.00 97.81 102 ILE A C 1
ATOM 791 O O . ILE A 1 102 ? -10.898 -1.210 5.388 1.00 97.81 102 ILE A O 1
ATOM 795 N N . ARG A 1 103 ? -11.442 -1.658 3.248 1.00 97.81 103 ARG A N 1
ATOM 796 C CA . ARG A 1 103 ? -12.891 -1.628 3.475 1.00 97.81 103 ARG A CA 1
ATOM 797 C C . ARG A 1 103 ? -13.321 -2.739 4.434 1.00 97.81 103 ARG A C 1
ATOM 799 O O . ARG A 1 103 ? -14.025 -2.455 5.392 1.00 97.81 103 ARG A O 1
ATOM 806 N N . GLU A 1 104 ? -12.855 -3.966 4.222 1.00 97.50 104 GLU A N 1
ATOM 807 C CA . GLU A 1 104 ? -13.159 -5.104 5.099 1.00 97.50 104 GLU A CA 1
ATOM 808 C C . GLU A 1 104 ? -12.677 -4.852 6.535 1.00 97.50 104 GLU A C 1
ATOM 810 O O . GLU A 1 104 ? -13.411 -5.087 7.493 1.00 97.50 104 GLU A O 1
ATOM 815 N N . MET A 1 105 ? -11.470 -4.30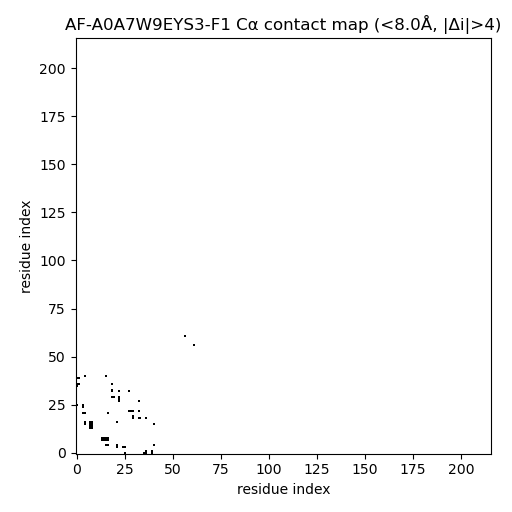1 6.709 1.00 97.06 105 MET A N 1
ATOM 816 C CA . MET A 1 105 ? -10.974 -3.923 8.035 1.00 97.06 105 MET A CA 1
ATOM 817 C C . MET A 1 105 ? -11.824 -2.825 8.684 1.00 97.06 105 MET A C 1
ATOM 819 O O . MET A 1 105 ? -12.078 -2.893 9.883 1.00 97.06 105 MET A O 1
ATOM 823 N N . GLN A 1 106 ? -12.274 -1.829 7.916 1.00 97.62 106 GLN A N 1
ATOM 824 C CA . GLN A 1 106 ? -13.167 -0.781 8.418 1.00 97.62 106 GLN A CA 1
ATOM 825 C C . GLN A 1 106 ? -14.507 -1.360 8.883 1.00 97.62 106 GLN A C 1
ATOM 827 O O . GLN A 1 106 ? -14.953 -1.026 9.975 1.00 97.62 106 GLN A O 1
ATOM 832 N N . GLU A 1 107 ? -15.097 -2.284 8.124 1.00 97.56 107 GLU A N 1
ATOM 833 C CA . GLU A 1 107 ? -16.337 -2.971 8.510 1.00 97.56 107 GLU A CA 1
ATOM 834 C C . GLU A 1 107 ? -16.170 -3.771 9.813 1.00 97.56 107 GLU A C 1
ATOM 836 O O . GLU A 1 107 ? -17.044 -3.752 10.682 1.00 97.56 107 GLU A O 1
ATOM 841 N N . VAL A 1 108 ? -15.027 -4.444 9.992 1.00 97.56 108 VAL A N 1
ATOM 842 C CA . VAL A 1 108 ? -14.715 -5.154 11.243 1.00 97.56 108 VAL A CA 1
ATOM 843 C C . VAL A 1 108 ? -14.565 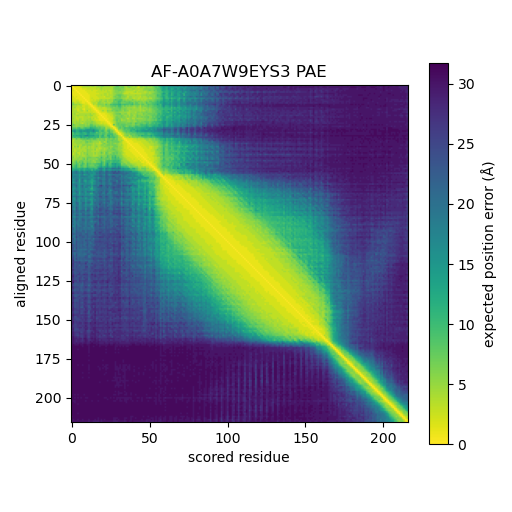-4.181 12.410 1.00 97.56 108 VAL A C 1
ATOM 845 O O . VAL A 1 108 ? -15.088 -4.455 13.490 1.00 97.56 108 VAL A O 1
ATOM 848 N N . ILE A 1 109 ? -13.881 -3.050 12.211 1.00 97.19 109 ILE A N 1
ATOM 849 C CA . ILE A 1 109 ? -13.727 -2.019 13.247 1.00 97.19 109 ILE A CA 1
ATOM 850 C C . ILE A 1 109 ? -15.098 -1.492 13.669 1.00 97.19 109 ILE A C 1
ATOM 852 O O . ILE A 1 109 ? -15.403 -1.509 14.857 1.00 97.19 109 ILE A O 1
ATOM 856 N N . GLU A 1 110 ? -15.953 -1.116 12.716 1.00 97.69 110 GLU A N 1
ATOM 857 C CA . GLU A 1 110 ? -17.307 -0.629 13.003 1.00 97.69 110 GLU A CA 1
ATOM 858 C C . GLU A 1 110 ? -18.129 -1.657 13.796 1.00 97.69 110 GLU A C 1
ATOM 860 O O . GLU A 1 110 ? -18.837 -1.307 14.745 1.00 97.69 110 GLU A O 1
ATOM 865 N N . LEU A 1 111 ? -18.011 -2.944 13.457 1.00 97.62 111 LEU A N 1
ATOM 866 C CA . LEU A 1 111 ? -18.697 -4.019 14.171 1.00 97.62 111 LEU A CA 1
ATOM 867 C C . LEU A 1 111 ? -18.176 -4.192 15.604 1.00 97.62 111 LEU A C 1
ATOM 869 O O . LEU A 1 111 ? -18.973 -4.392 16.526 1.00 97.62 111 LEU A O 1
ATOM 873 N N . VAL A 1 112 ? -16.858 -4.114 15.804 1.00 97.25 112 VAL A N 1
ATOM 874 C CA . VAL A 1 112 ? -16.232 -4.210 17.130 1.00 97.25 112 VAL A CA 1
ATOM 875 C C . VAL A 1 112 ? -16.605 -3.007 17.992 1.00 97.25 112 VAL A C 1
ATOM 877 O O . VAL A 1 112 ? -17.009 -3.193 19.138 1.00 97.25 112 VAL A O 1
ATOM 880 N N . GLU A 1 113 ? -16.557 -1.795 17.443 1.00 97.50 113 GLU A N 1
ATOM 881 C CA . GLU A 1 113 ? -16.957 -0.571 18.144 1.00 97.50 113 GLU A CA 1
ATOM 882 C C . GLU A 1 113 ? -18.438 -0.617 18.544 1.00 97.50 113 GLU A C 1
ATOM 884 O O . GLU A 1 113 ? -18.794 -0.292 19.679 1.00 97.50 113 GLU A O 1
ATOM 889 N N . ALA A 1 114 ? -19.319 -1.091 17.658 1.00 97.50 114 ALA A N 1
ATOM 890 C CA . ALA A 1 114 ? -20.731 -1.278 17.983 1.00 97.50 114 ALA A CA 1
ATOM 891 C C . ALA A 1 114 ? -20.939 -2.330 19.090 1.00 97.50 114 ALA A C 1
ATOM 893 O O . ALA A 1 114 ? -21.785 -2.153 19.975 1.00 97.50 114 ALA A O 1
ATOM 894 N N . ALA A 1 115 ? -20.167 -3.420 19.072 1.00 96.81 115 ALA A N 1
ATOM 895 C CA . ALA A 1 115 ? -20.210 -4.442 20.113 1.00 96.81 115 ALA A CA 1
ATOM 896 C C . ALA A 1 115 ? -19.713 -3.905 21.465 1.00 96.81 115 ALA A C 1
ATOM 898 O O . ALA A 1 115 ? -20.340 -4.181 22.489 1.00 96.81 115 ALA A O 1
ATOM 899 N N . GLU A 1 116 ? -18.648 -3.102 21.475 1.00 96.69 116 GLU A N 1
ATOM 900 C CA . GLU A 1 116 ? -18.130 -2.436 22.673 1.00 96.69 116 GLU A CA 1
ATOM 901 C C . GLU A 1 116 ? -19.155 -1.454 23.254 1.00 96.69 116 GLU A C 1
ATOM 903 O O . GLU A 1 116 ? -19.447 -1.483 24.452 1.00 96.69 116 GLU A O 1
ATOM 908 N N . GLN A 1 117 ? -19.777 -0.626 22.414 1.00 97.75 117 GLN A N 1
ATOM 909 C CA . GLN A 1 117 ? -20.834 0.292 22.846 1.00 97.75 117 GLN A CA 1
ATOM 910 C C . GLN A 1 117 ? -22.021 -0.455 23.457 1.00 97.75 117 GLN A C 1
ATOM 912 O O . GLN A 1 117 ? -22.547 -0.060 24.496 1.00 97.75 117 GLN A O 1
ATOM 917 N N . LYS A 1 118 ? -22.430 -1.574 22.857 1.00 96.81 118 LYS A N 1
ATOM 918 C CA . LYS A 1 118 ? -23.488 -2.407 23.428 1.00 96.81 118 LYS A CA 1
ATOM 919 C C . LYS A 1 118 ? -23.058 -3.024 24.759 1.00 96.81 118 LYS A C 1
ATOM 921 O O . LYS A 1 118 ? -23.831 -3.006 25.711 1.00 96.81 118 LYS A O 1
ATOM 926 N N . ALA A 1 119 ? -21.836 -3.546 24.842 1.00 95.31 119 ALA A N 1
ATOM 927 C CA . ALA A 1 119 ? -21.309 -4.145 26.063 1.00 95.31 119 ALA A CA 1
ATOM 928 C C . ALA A 1 119 ? -21.251 -3.124 27.208 1.00 95.31 119 ALA A C 1
ATOM 930 O O . ALA A 1 119 ? -21.716 -3.408 28.310 1.00 95.31 119 ALA A O 1
ATOM 931 N N . THR A 1 120 ? -20.765 -1.913 26.938 1.00 97.25 120 THR A N 1
ATOM 932 C CA . THR A 1 120 ? -20.705 -0.823 27.923 1.00 97.25 120 THR A CA 1
ATOM 933 C C . THR A 1 120 ? -22.093 -0.366 28.370 1.00 97.25 120 THR A C 1
ATOM 935 O O . THR A 1 120 ? -22.303 -0.189 29.568 1.00 97.25 120 THR A O 1
ATOM 938 N N . GLN A 1 121 ? -23.067 -0.265 27.458 1.00 96.94 121 GLN A N 1
ATOM 939 C CA . GLN A 1 121 ? -24.465 0.004 27.819 1.00 96.94 121 GLN A CA 1
ATOM 940 C C . GLN A 1 121 ? -25.032 -1.088 28.730 1.00 96.94 121 GLN A C 1
ATOM 942 O O . GLN A 1 121 ? -25.550 -0.781 29.800 1.00 96.94 121 GLN A O 1
ATOM 947 N N . THR A 1 122 ? -24.868 -2.363 28.364 1.00 96.75 122 THR A N 1
ATOM 948 C CA . THR A 1 122 ? -25.348 -3.471 29.204 1.00 96.75 122 THR A CA 1
ATOM 949 C C . THR A 1 122 ? -24.654 -3.501 30.564 1.00 96.75 122 THR A C 1
ATOM 951 O O . THR A 1 122 ? -25.303 -3.748 31.575 1.00 96.75 122 THR A O 1
ATOM 954 N N . ALA A 1 123 ? -23.355 -3.195 30.622 1.00 96.31 123 ALA A N 1
ATOM 955 C CA . ALA A 1 123 ? -22.620 -3.113 31.876 1.00 96.31 123 ALA A CA 1
ATOM 956 C C . ALA A 1 123 ? -23.182 -1.999 32.770 1.00 96.31 123 ALA A C 1
ATOM 958 O O . ALA A 1 123 ? -23.431 -2.243 33.950 1.00 96.31 123 ALA A O 1
ATOM 959 N N . GLN A 1 124 ? -23.463 -0.820 32.208 1.00 97.31 124 GLN A N 1
ATOM 960 C CA . GLN A 1 124 ? -24.079 0.284 32.944 1.00 97.31 124 GLN A CA 1
ATOM 961 C C . GLN A 1 124 ? -25.470 -0.089 33.474 1.00 97.31 124 GLN A C 1
ATOM 963 O O . GLN A 1 124 ? -25.735 0.091 34.659 1.00 97.31 124 GLN A O 1
ATOM 968 N N . GLU A 1 12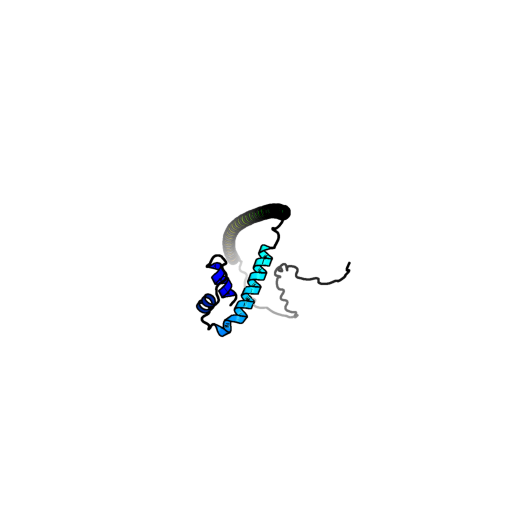5 ? -26.328 -0.682 32.641 1.00 96.81 125 GLU A N 1
ATOM 969 C CA . GLU A 1 125 ? -27.660 -1.142 33.059 1.00 96.81 125 GLU A CA 1
ATOM 970 C C . GLU A 1 125 ? -27.578 -2.172 34.195 1.00 96.81 125 GLU A C 1
ATOM 972 O O . GLU A 1 125 ? -28.338 -2.109 35.164 1.00 96.81 125 GLU A O 1
ATOM 977 N N . THR A 1 126 ? -26.632 -3.115 34.110 1.00 96.12 126 THR A N 1
ATOM 978 C CA . THR A 1 126 ? -26.422 -4.102 35.178 1.00 96.12 126 THR A CA 1
ATOM 979 C C . THR A 1 126 ? -25.874 -3.475 36.456 1.00 96.12 126 THR A C 1
ATOM 981 O O . THR A 1 126 ? -26.269 -3.902 37.540 1.00 96.12 126 THR A O 1
ATOM 984 N N . ALA A 1 127 ? -25.014 -2.457 36.353 1.00 96.69 127 ALA A N 1
ATOM 985 C CA . ALA A 1 127 ? -24.501 -1.721 37.503 1.00 96.69 127 ALA A CA 1
ATOM 986 C C . ALA A 1 127 ? -25.628 -0.956 38.211 1.00 96.69 127 ALA A C 1
ATOM 988 O O . ALA A 1 127 ? -25.787 -1.088 39.423 1.00 96.69 127 ALA A O 1
ATOM 989 N N . ASP A 1 128 ? -26.479 -0.258 37.457 1.00 96.81 128 ASP A N 1
ATOM 990 C CA . ASP A 1 128 ? -27.627 0.471 38.003 1.00 96.81 128 ASP A CA 1
ATOM 991 C C . ASP A 1 128 ? -28.632 -0.482 38.683 1.00 96.81 128 ASP A C 1
ATOM 993 O O . ASP A 1 128 ? -29.146 -0.201 39.773 1.00 96.81 128 ASP A O 1
ATOM 997 N N . ALA A 1 129 ? -28.892 -1.646 38.075 1.00 96.62 129 ALA A N 1
ATOM 998 C CA . ALA A 1 129 ? -29.747 -2.680 38.658 1.00 96.62 129 ALA A CA 1
ATOM 999 C C . ALA A 1 129 ? -29.144 -3.284 39.937 1.00 96.62 129 ALA A C 1
ATOM 1001 O O . ALA A 1 129 ? -29.863 -3.536 40.910 1.00 96.62 129 ALA A O 1
ATOM 1002 N N . LEU A 1 130 ? -27.826 -3.496 39.958 1.00 96.50 130 LEU A N 1
ATOM 1003 C CA . LEU A 1 130 ? -27.103 -3.991 41.123 1.00 96.50 130 LEU A CA 1
ATOM 1004 C C . LEU A 1 130 ? -27.181 -2.979 42.269 1.00 96.50 130 LEU A C 1
ATOM 1006 O O . LEU A 1 130 ? -27.567 -3.362 43.374 1.00 96.50 130 LEU A O 1
ATOM 1010 N N . ASP A 1 131 ? -26.942 -1.697 42.005 1.00 96.94 131 ASP A N 1
ATOM 1011 C CA . ASP A 1 131 ? -27.072 -0.623 42.994 1.00 96.94 131 ASP A CA 1
ATOM 1012 C C . ASP A 1 131 ? -28.497 -0.526 43.558 1.00 96.94 131 ASP A C 1
ATOM 1014 O O . ASP A 1 131 ? -28.692 -0.368 44.769 1.00 96.94 131 ASP A O 1
ATOM 1018 N N . ALA A 1 132 ? -29.518 -0.656 42.706 1.00 96.44 132 ALA A N 1
ATOM 1019 C CA . ALA A 1 132 ? -30.912 -0.697 43.143 1.00 96.44 132 ALA A CA 1
ATOM 1020 C C . ALA A 1 132 ? -31.190 -1.912 44.046 1.00 96.44 132 ALA A C 1
ATOM 1022 O O . ALA A 1 132 ? -31.812 -1.778 45.104 1.00 96.44 132 ALA A O 1
ATOM 1023 N N . SER A 1 133 ? -30.683 -3.091 43.669 1.00 95.25 133 SER A N 1
ATOM 1024 C CA . SER A 1 133 ? -30.831 -4.310 44.467 1.00 95.25 133 SER A CA 1
ATOM 1025 C C . SER A 1 133 ? -30.138 -4.188 45.828 1.00 95.25 133 SER A C 1
ATOM 1027 O O . SER A 1 133 ? -30.736 -4.533 46.847 1.00 95.25 133 SER A O 1
ATOM 1029 N N . GLN A 1 134 ? -28.939 -3.598 45.883 1.00 97.06 134 GLN A N 1
ATOM 1030 C CA . GLN A 1 134 ? -28.209 -3.361 47.128 1.00 97.06 134 GLN A CA 1
ATOM 1031 C C . GLN A 1 134 ? -28.963 -2.411 48.061 1.00 97.06 134 GLN A C 1
ATOM 1033 O O . GLN A 1 134 ? -29.054 -2.683 49.258 1.00 97.06 134 GLN A O 1
ATOM 1038 N N . LYS A 1 135 ? -29.563 -1.338 47.528 1.00 96.56 135 LYS A N 1
ATOM 1039 C CA . LYS A 1 135 ? -30.416 -0.430 48.315 1.00 96.56 135 LYS A CA 1
ATOM 1040 C C . LYS A 1 135 ? -31.625 -1.163 48.898 1.00 96.56 135 LYS A C 1
ATOM 1042 O O . LYS A 1 135 ? -31.874 -1.057 50.095 1.00 96.56 135 LYS A O 1
ATOM 1047 N N . SER A 1 136 ? -32.313 -1.978 48.096 1.00 95.88 136 SER A N 1
ATOM 1048 C CA . SER A 1 136 ? -33.452 -2.776 48.576 1.00 95.88 136 SER A CA 1
ATOM 1049 C C . SER A 1 136 ? -33.047 -3.814 49.637 1.00 95.88 136 SER A C 1
ATOM 1051 O O . SER A 1 136 ? -33.764 -4.034 50.616 1.00 95.88 136 SER A O 1
ATOM 1053 N N . LEU A 1 137 ? -31.861 -4.417 49.503 1.00 96.38 137 LEU A N 1
ATOM 1054 C CA . LEU A 1 137 ? -31.306 -5.322 50.509 1.00 96.38 137 LEU A CA 1
ATOM 1055 C C . LEU A 1 137 ? -30.999 -4.581 51.813 1.00 96.38 137 LEU A C 1
ATOM 1057 O O . LEU A 1 137 ? -31.347 -5.075 52.881 1.00 96.38 137 LEU A O 1
ATOM 1061 N N . ALA A 1 138 ? -30.415 -3.385 51.747 1.00 96.25 138 ALA A N 1
ATOM 1062 C CA . ALA A 1 138 ? -30.158 -2.573 52.933 1.00 96.25 138 ALA A CA 1
ATOM 1063 C C . ALA A 1 138 ? -31.461 -2.172 53.652 1.00 96.25 138 ALA A C 1
ATOM 1065 O O . ALA A 1 138 ? -31.544 -2.254 54.878 1.00 96.25 138 ALA A O 1
ATOM 1066 N N . GLU A 1 139 ? -32.504 -1.796 52.907 1.00 96.44 139 GLU A N 1
ATOM 1067 C CA . GLU A 1 139 ? -33.824 -1.467 53.464 1.00 96.44 139 GLU A CA 1
ATOM 1068 C C . GLU A 1 139 ? -34.491 -2.675 54.133 1.00 96.44 139 GLU A C 1
ATOM 1070 O O . GLU A 1 139 ? -34.987 -2.576 55.258 1.00 96.44 139 GLU A O 1
ATOM 1075 N N . THR A 1 140 ? -34.477 -3.836 53.474 1.00 95.75 140 THR A N 1
ATOM 1076 C CA . THR A 1 140 ? -35.051 -5.070 54.033 1.00 95.75 140 THR A CA 1
ATOM 1077 C C . THR A 1 140 ? -34.272 -5.568 55.249 1.00 95.75 140 THR A C 1
ATOM 1079 O O . THR A 1 140 ? -34.886 -5.994 56.226 1.00 95.75 140 THR A O 1
ATOM 1082 N N . GLN A 1 141 ? -32.941 -5.446 55.254 1.00 97.19 141 GLN A N 1
ATOM 1083 C CA . GLN A 1 141 ? -32.110 -5.731 56.427 1.00 97.19 141 GLN A CA 1
ATOM 1084 C C . GLN A 1 141 ? -32.438 -4.795 57.594 1.00 97.19 141 GLN A C 1
ATOM 1086 O O . GLN A 1 141 ? -32.619 -5.261 58.718 1.00 97.19 141 GLN A O 1
ATOM 1091 N N . ALA A 1 142 ? -32.584 -3.491 57.345 1.00 95.56 142 ALA A N 1
ATOM 1092 C CA . ALA A 1 142 ? -32.990 -2.541 58.378 1.00 95.56 142 ALA A CA 1
ATOM 1093 C C . ALA A 1 142 ? -34.386 -2.869 58.942 1.00 95.56 142 ALA A C 1
ATOM 1095 O O . ALA A 1 142 ? -34.600 -2.805 60.155 1.00 95.56 142 ALA A O 1
ATOM 1096 N N . ALA A 1 143 ? -35.327 -3.275 58.083 1.00 95.44 143 ALA A N 1
ATOM 1097 C CA . ALA A 1 143 ? -36.659 -3.704 58.498 1.00 95.44 143 ALA A CA 1
ATOM 1098 C C . ALA A 1 143 ? -36.633 -5.000 59.330 1.00 95.44 143 ALA A C 1
ATOM 1100 O O . ALA A 1 143 ? -37.360 -5.089 60.322 1.00 95.44 143 ALA A O 1
ATOM 1101 N N . LEU A 1 144 ? -35.785 -5.972 58.970 1.00 95.69 144 LEU A N 1
ATOM 1102 C CA . LEU A 1 144 ? -35.573 -7.195 59.751 1.00 95.69 144 LEU A CA 1
ATOM 1103 C C . LEU A 1 144 ? -35.015 -6.878 61.137 1.00 95.69 144 LEU A C 1
ATOM 1105 O O . LEU A 1 144 ? -35.603 -7.303 62.124 1.00 95.69 144 LEU A O 1
ATOM 1109 N N . ILE A 1 145 ? -33.967 -6.054 61.226 1.00 96.62 145 ILE A N 1
ATOM 1110 C CA . ILE A 1 145 ? -33.387 -5.631 62.511 1.00 96.62 145 ILE A CA 1
ATOM 1111 C C . ILE A 1 145 ? -34.446 -4.933 63.381 1.00 96.62 145 ILE A C 1
ATOM 1113 O O . ILE A 1 145 ? -34.549 -5.192 64.580 1.00 96.62 145 ILE A O 1
ATOM 1117 N N . ALA A 1 146 ? -35.283 -4.074 62.791 1.00 95.69 146 ALA A N 1
ATOM 1118 C CA . ALA A 1 146 ? -36.373 -3.420 63.513 1.00 95.69 146 ALA A CA 1
ATOM 1119 C C . ALA A 1 146 ? -37.454 -4.412 63.989 1.00 95.69 146 ALA A C 1
ATOM 1121 O O . ALA A 1 146 ? -38.005 -4.249 65.079 1.00 95.69 146 ALA A O 1
ATOM 1122 N N . ALA A 1 147 ? -37.775 -5.435 63.192 1.00 93.69 147 ALA A N 1
ATOM 1123 C CA . ALA A 1 147 ? -38.716 -6.485 63.572 1.00 93.69 147 ALA A CA 1
ATOM 1124 C C . ALA A 1 147 ? -38.151 -7.389 64.680 1.00 93.69 147 ALA A C 1
ATOM 1126 O O . ALA A 1 147 ? -38.857 -7.672 65.646 1.00 93.6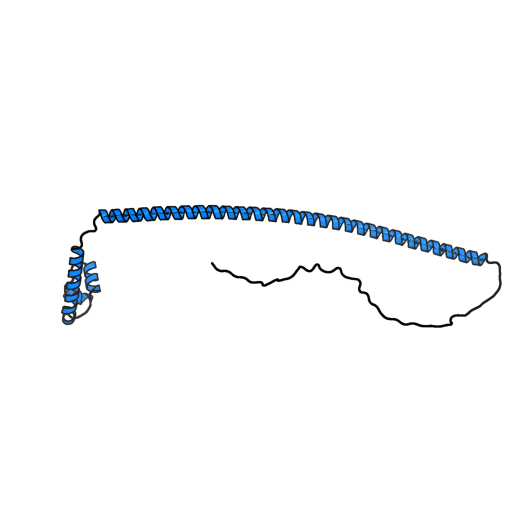9 147 ALA A O 1
ATOM 1127 N N . GLU A 1 148 ? -36.878 -7.774 64.588 1.00 95.69 148 GLU A N 1
ATOM 1128 C CA . GLU A 1 148 ? -36.161 -8.521 65.626 1.00 95.69 148 GLU A CA 1
ATOM 1129 C C . GLU A 1 148 ? -36.106 -7.739 66.941 1.00 95.69 148 GLU A C 1
ATOM 1131 O O . GLU A 1 148 ? -36.355 -8.307 68.003 1.00 95.69 148 GLU A O 1
ATOM 1136 N N . ALA A 1 149 ? -35.872 -6.423 66.891 1.00 93.94 149 ALA A N 1
ATOM 1137 C CA . ALA A 1 149 ? -35.911 -5.567 68.074 1.00 93.94 149 ALA A CA 1
ATOM 1138 C C . ALA A 1 149 ? -37.301 -5.558 68.737 1.00 93.94 149 ALA A C 1
ATOM 1140 O O . ALA A 1 149 ? -37.400 -5.723 69.953 1.00 93.94 149 ALA A O 1
ATOM 1141 N N . ARG A 1 150 ? -38.381 -5.442 67.949 1.00 93.69 150 ARG A N 1
ATOM 1142 C CA . ARG A 1 150 ? -39.764 -5.529 68.460 1.00 93.69 150 ARG A CA 1
ATOM 1143 C C . ARG A 1 150 ? -40.068 -6.899 69.062 1.00 93.69 150 ARG A C 1
ATOM 1145 O O . ARG A 1 150 ? -40.732 -6.973 70.092 1.00 93.69 150 ARG A O 1
ATOM 1152 N N . LEU A 1 151 ? -39.585 -7.976 68.445 1.00 93.81 151 LEU A N 1
ATOM 1153 C CA . LEU A 1 151 ? -39.753 -9.334 68.963 1.00 93.81 151 LEU A CA 1
ATOM 1154 C C . LEU A 1 151 ? -38.988 -9.504 70.284 1.00 93.81 151 LEU A C 1
ATOM 1156 O O . LEU A 1 151 ? -39.551 -9.993 71.256 1.00 93.81 151 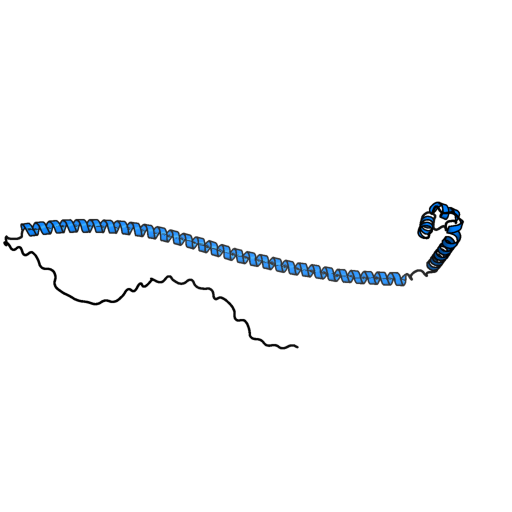LEU A O 1
ATOM 1160 N N . ALA A 1 152 ? -37.762 -8.985 70.378 1.00 93.62 152 ALA A N 1
ATOM 1161 C CA . ALA A 1 152 ? -36.989 -8.979 71.618 1.00 93.62 152 ALA A CA 1
ATOM 1162 C C . ALA A 1 152 ? -37.654 -8.150 72.735 1.00 93.62 152 ALA A C 1
ATOM 1164 O O . ALA A 1 152 ? -37.544 -8.495 73.913 1.00 93.62 152 ALA A O 1
ATOM 1165 N N . GLU A 1 153 ? -38.343 -7.055 72.403 1.00 92.56 153 GLU A N 1
ATOM 1166 C CA . GLU A 1 153 ? -39.179 -6.313 73.356 1.00 92.56 153 GLU A CA 1
ATOM 1167 C C . GLU A 1 153 ? -40.379 -7.143 73.823 1.00 92.56 153 GLU A C 1
ATOM 1169 O O . GLU A 1 153 ? -40.622 -7.234 75.027 1.00 92.56 153 GLU A O 1
ATOM 1174 N N . GLN A 1 154 ? -41.092 -7.799 72.904 1.00 91.44 154 GLN A N 1
ATOM 1175 C CA . GLN A 1 154 ? -42.198 -8.700 73.238 1.00 91.44 154 GLN A CA 1
ATOM 1176 C C . GLN A 1 154 ? -41.741 -9.864 74.124 1.00 91.44 154 GLN A C 1
ATOM 1178 O O . GLN A 1 154 ? -42.382 -10.132 75.136 1.00 91.44 154 GLN A O 1
ATOM 1183 N N . ASP A 1 155 ? -40.601 -10.489 73.831 1.00 91.69 155 ASP A N 1
ATOM 1184 C CA . ASP A 1 155 ? -40.022 -11.549 74.661 1.00 91.69 155 ASP A CA 1
ATOM 1185 C C . ASP A 1 155 ? -39.695 -11.062 76.079 1.00 91.69 155 ASP A C 1
ATOM 1187 O O . ASP A 1 155 ? -39.907 -11.787 77.054 1.00 91.69 155 ASP A O 1
ATOM 1191 N N . LYS A 1 156 ? -39.208 -9.820 76.231 1.00 89.62 156 LYS A N 1
ATOM 1192 C CA . LYS A 1 156 ? -39.019 -9.203 77.556 1.00 89.62 156 LYS A CA 1
ATOM 1193 C C . LYS A 1 156 ? -40.356 -9.032 78.277 1.00 89.62 156 LYS A C 1
ATOM 1195 O O . LYS A 1 156 ? -40.442 -9.364 79.457 1.00 89.62 156 LYS A O 1
ATOM 1200 N N . PHE A 1 157 ? -41.396 -8.555 77.589 1.00 88.12 157 PHE A N 1
ATOM 1201 C CA . PHE A 1 157 ? -42.736 -8.436 78.174 1.00 88.12 157 PHE A CA 1
ATOM 1202 C C . PHE A 1 157 ? -43.307 -9.795 78.589 1.00 88.12 157 PHE A C 1
ATOM 1204 O O . PHE A 1 157 ? -43.837 -9.912 79.692 1.00 88.12 157 PHE A O 1
ATOM 1211 N N . VAL A 1 158 ? -43.160 -10.831 77.761 1.00 90.75 158 VAL A N 1
ATOM 1212 C CA . VAL A 1 158 ? -43.607 -12.194 78.080 1.00 90.75 158 VAL A CA 1
ATOM 1213 C C . VAL A 1 158 ? -42.860 -12.746 79.293 1.00 90.75 158 VAL A C 1
ATOM 1215 O O . VAL A 1 158 ? -43.500 -13.302 80.180 1.00 90.75 158 VAL A O 1
ATOM 1218 N N . LYS A 1 159 ? -41.540 -12.541 79.401 1.00 88.56 159 LYS A N 1
ATOM 1219 C CA . LYS A 1 159 ? -40.762 -12.937 80.591 1.00 88.56 159 LYS A CA 1
ATOM 1220 C C . LYS A 1 159 ? -41.224 -12.220 81.861 1.00 88.56 159 LYS A C 1
ATOM 1222 O O . LYS A 1 159 ? -41.418 -12.872 82.878 1.00 88.56 159 LYS A O 1
ATOM 1227 N N . LEU A 1 160 ? -41.464 -10.909 81.794 1.00 84.69 160 LEU A N 1
ATOM 1228 C CA . LEU A 1 160 ? -41.988 -10.135 82.928 1.00 84.69 160 LEU A CA 1
ATOM 1229 C C . LEU A 1 160 ? -43.398 -10.581 83.340 1.00 84.69 160 LEU A C 1
ATOM 1231 O O . LEU A 1 160 ? -43.732 -10.573 84.523 1.00 84.69 160 LEU A O 1
ATOM 1235 N N . LEU A 1 161 ? -44.245 -10.960 82.378 1.00 83.69 161 LEU A N 1
ATOM 1236 C CA . LEU A 1 161 ? -45.557 -11.540 82.665 1.00 83.69 161 LEU A CA 1
ATOM 1237 C C . LEU A 1 161 ? -45.417 -12.936 83.279 1.00 83.69 161 LEU A C 1
ATOM 1239 O O . LEU A 1 161 ? -46.092 -13.220 84.259 1.00 83.69 161 LEU A O 1
ATOM 1243 N N . ALA A 1 162 ? -44.517 -13.776 82.768 1.00 82.12 162 ALA A N 1
ATOM 1244 C CA . ALA A 1 162 ? -44.231 -15.082 83.352 1.00 82.12 162 ALA A CA 1
ATOM 1245 C C . ALA A 1 162 ? -43.722 -14.964 84.800 1.00 82.12 162 ALA A C 1
ATOM 1247 O O . ALA A 1 162 ? -44.166 -15.731 85.640 1.00 82.12 162 ALA A O 1
ATOM 1248 N N . GLU A 1 163 ? -42.889 -13.972 85.133 1.00 75.25 163 GLU A N 1
ATOM 1249 C CA . GLU A 1 163 ? -42.492 -13.676 86.522 1.00 75.25 163 GLU A CA 1
ATOM 1250 C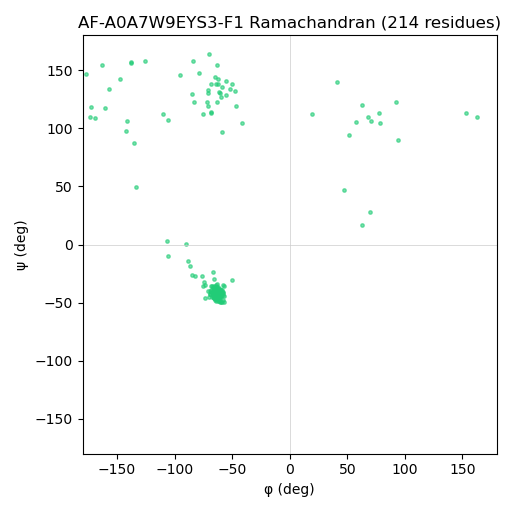 C . GLU A 1 163 ? -43.671 -13.224 87.397 1.00 75.25 163 GLU A C 1
ATOM 1252 O O . GLU A 1 163 ? -43.795 -13.656 88.538 1.00 75.25 163 GLU A O 1
ATOM 1257 N N . LYS A 1 164 ? -44.559 -12.367 86.876 1.00 70.12 164 LYS A N 1
ATOM 1258 C CA . LYS A 1 164 ? -45.710 -11.835 87.633 1.00 70.12 164 LYS A CA 1
ATOM 1259 C C . LYS A 1 164 ? -46.860 -12.826 87.808 1.00 70.12 164 LYS A C 1
ATOM 1261 O O . LYS A 1 164 ? -47.635 -12.686 88.748 1.00 70.12 164 LYS A O 1
ATOM 1266 N N . PHE A 1 165 ? -46.998 -13.773 86.886 1.00 61.84 165 PHE A N 1
ATOM 1267 C CA . PHE A 1 165 ? -48.027 -14.813 86.900 1.00 61.84 165 PHE A CA 1
ATOM 1268 C C . PHE A 1 165 ? -47.470 -16.194 87.256 1.00 61.84 165 PHE A C 1
ATOM 1270 O O . PHE A 1 165 ? -48.239 -17.154 87.270 1.00 61.84 165 PHE A O 1
ATOM 1277 N N . SER A 1 166 ? -46.175 -16.312 87.575 1.00 44.59 166 SER A N 1
ATOM 1278 C CA . SER A 1 166 ? -45.644 -17.509 88.220 1.00 44.59 166 SER A CA 1
ATOM 1279 C C . SER A 1 166 ? -46.229 -17.556 89.627 1.00 44.59 166 SER A C 1
ATOM 1281 O O . SER A 1 166 ? -45.908 -16.685 90.441 1.00 44.59 166 SER A O 1
ATOM 1283 N N . PRO A 1 167 ? -47.090 -18.536 89.946 1.00 44.12 167 PRO A N 1
ATOM 1284 C CA . PRO A 1 167 ? -47.421 -18.772 91.329 1.00 44.12 167 PRO A CA 1
ATOM 1285 C C . PRO A 1 167 ? -46.130 -19.180 92.038 1.00 44.12 167 PRO A C 1
ATOM 1287 O O . PRO A 1 167 ? -45.265 -19.860 91.485 1.00 44.12 167 PRO A O 1
ATOM 1290 N N . GLU A 1 168 ? -46.010 -18.700 93.259 1.00 47.25 168 GLU A N 1
ATOM 1291 C CA . GLU A 1 168 ? -45.038 -19.098 94.257 1.00 47.25 168 GLU A CA 1
ATOM 1292 C C . GLU A 1 168 ? -44.857 -20.632 94.274 1.00 47.25 168 GLU A C 1
ATOM 1294 O O . GLU A 1 168 ? -45.706 -21.383 94.747 1.00 47.25 168 GLU A O 1
ATOM 1299 N N . ALA A 1 169 ? -43.740 -21.092 93.718 1.00 40.66 169 ALA A N 1
ATOM 1300 C CA . ALA A 1 169 ? -43.054 -22.327 94.077 1.00 40.66 169 ALA A CA 1
ATOM 1301 C C . ALA A 1 169 ? -41.576 -21.922 94.144 1.00 40.66 169 ALA A C 1
ATOM 1303 O O . ALA A 1 169 ? -40.937 -21.676 93.126 1.00 40.66 169 ALA A O 1
ATOM 1304 N N . ALA A 1 170 ? -41.143 -21.454 95.312 1.00 40.91 170 ALA A N 1
ATOM 1305 C CA . ALA A 1 170 ? -40.434 -22.293 96.270 1.00 40.91 170 ALA A CA 1
ATOM 1306 C C . ALA A 1 170 ? -39.177 -22.907 95.640 1.00 40.91 170 ALA A C 1
ATOM 1308 O O . ALA A 1 170 ? -39.264 -23.806 94.811 1.00 40.91 170 ALA A O 1
ATOM 1309 N N . ASP A 1 171 ? -38.041 -22.342 96.055 1.00 40.59 171 ASP A N 1
ATOM 1310 C CA . ASP A 1 171 ? -36.741 -22.985 96.228 1.00 40.59 171 ASP A CA 1
ATOM 1311 C C . ASP A 1 171 ? -36.524 -24.318 95.499 1.00 40.59 171 ASP A C 1
ATOM 1313 O O . ASP A 1 171 ? -37.002 -25.358 95.936 1.00 40.59 171 ASP A O 1
ATOM 1317 N N . GLU A 1 172 ? -35.629 -24.314 94.513 1.00 35.50 172 GLU A N 1
ATOM 1318 C CA . GLU A 1 172 ? -34.380 -25.053 94.702 1.00 35.50 172 GLU A CA 1
ATOM 1319 C C . GLU A 1 172 ? -33.299 -24.569 93.734 1.00 35.50 172 GLU A C 1
ATOM 1321 O O . GLU A 1 172 ? -33.388 -24.664 92.510 1.00 35.50 172 GLU A O 1
ATOM 1326 N N . LYS A 1 173 ? -32.231 -24.040 94.333 1.00 43.41 173 LYS A N 1
ATOM 1327 C CA . LYS A 1 173 ? -30.914 -23.954 93.718 1.00 43.41 173 LYS A CA 1
ATOM 1328 C C . LYS A 1 173 ? -30.444 -25.371 93.398 1.00 43.41 173 LYS A C 1
ATOM 1330 O O . LYS A 1 173 ? -30.369 -26.210 94.291 1.00 43.41 173 LYS A O 1
ATOM 1335 N N . THR A 1 174 ?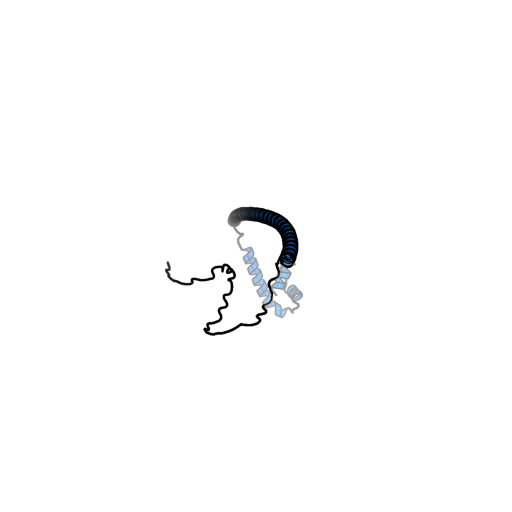 -29.986 -25.599 92.178 1.00 32.75 174 THR A N 1
ATOM 1336 C CA . THR A 1 174 ? -28.935 -26.593 91.950 1.00 32.75 174 THR A CA 1
ATOM 1337 C C . THR A 1 174 ? -27.994 -26.068 90.882 1.00 32.75 174 THR A C 1
ATOM 1339 O O . THR A 1 174 ? -28.262 -26.096 89.683 1.00 32.75 174 THR A O 1
ATOM 1342 N N . GLU A 1 175 ? -26.899 -25.501 91.375 1.00 38.84 175 GLU A N 1
ATOM 1343 C CA . GLU A 1 175 ? -25.663 -25.335 90.632 1.00 38.84 175 GLU A CA 1
ATOM 1344 C C . GLU A 1 175 ? -25.066 -26.703 90.261 1.00 38.84 175 GLU A C 1
ATOM 1346 O O . GLU A 1 175 ? -25.256 -27.697 90.957 1.00 38.84 175 GLU A O 1
ATOM 1351 N N . GLU A 1 176 ? -24.285 -26.673 89.179 1.00 36.16 176 GLU A N 1
ATOM 1352 C CA . GLU A 1 176 ? -23.176 -27.578 88.856 1.00 36.16 176 GLU A CA 1
ATOM 1353 C C . GLU A 1 176 ? -23.470 -29.039 88.470 1.00 36.16 176 GLU A C 1
ATOM 1355 O O . GLU A 1 176 ? -23.632 -29.922 89.302 1.00 36.16 176 GLU A O 1
ATOM 1360 N N . ALA A 1 177 ? -23.318 -29.327 87.167 1.00 31.59 177 ALA A N 1
ATOM 1361 C CA . ALA A 1 177 ? -22.405 -30.385 86.710 1.00 31.59 177 ALA A CA 1
ATOM 1362 C C . ALA A 1 177 ? -22.184 -30.353 85.182 1.00 31.59 177 ALA A C 1
ATOM 1364 O O . ALA A 1 177 ? -23.015 -30.781 84.383 1.00 31.59 177 ALA A O 1
ATOM 1365 N N . LYS A 1 178 ? -20.985 -29.949 84.767 1.00 40.50 178 LYS A N 1
ATOM 1366 C CA . LYS A 1 178 ? -20.265 -30.498 83.602 1.00 40.50 178 LYS A CA 1
ATOM 1367 C C . LYS A 1 178 ? -18.797 -30.644 84.038 1.00 40.50 178 LYS A C 1
ATOM 1369 O O . LYS A 1 178 ? -18.388 -29.863 84.892 1.00 40.50 178 LYS A O 1
ATOM 1374 N N . PRO A 1 179 ? -17.948 -31.500 83.431 1.00 47.81 179 PRO A N 1
ATOM 1375 C CA . PRO A 1 179 ? -18.199 -32.533 82.417 1.00 47.81 179 PRO A CA 1
ATOM 1376 C C . PRO A 1 179 ? -17.426 -33.861 82.665 1.00 47.81 179 PRO A C 1
ATOM 1378 O O . PRO A 1 179 ? -16.347 -33.894 83.248 1.00 47.81 179 PRO A O 1
ATOM 1381 N N . SER A 1 180 ? -17.914 -34.981 82.131 1.00 36.41 180 SER A N 1
ATOM 1382 C CA . SER A 1 180 ? -17.191 -36.268 82.067 1.00 36.41 180 SER A CA 1
ATOM 1383 C C . SER A 1 180 ? -17.813 -37.075 80.916 1.00 36.41 180 SER A C 1
ATOM 1385 O O . SER A 1 180 ? -19.029 -37.091 80.812 1.00 36.41 180 SER A O 1
ATOM 1387 N N . SER A 1 181 ? -17.139 -37.730 79.968 1.00 37.91 181 SER A N 1
ATOM 1388 C CA . SER A 1 181 ? -15.732 -38.066 79.758 1.00 37.91 181 SER A CA 1
ATOM 1389 C C . SER A 1 181 ? -15.532 -38.455 78.270 1.00 37.91 181 SER A C 1
ATOM 1391 O O . SER A 1 181 ? -16.480 -38.937 77.661 1.00 37.91 181 SER A O 1
ATOM 1393 N N . ARG A 1 182 ? -14.298 -38.282 77.750 1.00 40.72 182 ARG A N 1
ATOM 1394 C CA . ARG A 1 182 ? -13.501 -39.159 76.832 1.00 40.72 182 ARG A CA 1
ATOM 1395 C C . ARG A 1 182 ? -14.212 -39.872 75.645 1.00 40.72 182 ARG A C 1
ATOM 1397 O O . ARG A 1 182 ? -15.209 -40.537 75.833 1.00 40.72 182 ARG A O 1
ATOM 1404 N N . ARG A 1 183 ? -13.663 -39.997 74.422 1.00 42.56 183 ARG A N 1
ATOM 1405 C CA . ARG A 1 183 ? -12.257 -40.025 73.958 1.00 42.56 183 ARG A CA 1
ATOM 1406 C C . ARG A 1 183 ? -12.181 -40.119 72.406 1.00 42.56 183 ARG A C 1
ATOM 1408 O O . ARG A 1 183 ? -12.932 -40.872 71.806 1.00 42.56 183 ARG A O 1
ATOM 1415 N N . THR A 1 184 ? -11.141 -39.487 71.841 1.00 40.31 184 THR A N 1
ATOM 1416 C CA . THR A 1 184 ? -10.234 -39.909 70.727 1.00 40.31 184 THR A CA 1
ATOM 1417 C C . THR A 1 184 ? -10.711 -40.177 69.287 1.00 40.31 184 THR A C 1
ATOM 1419 O O . THR A 1 184 ? -11.330 -41.201 69.033 1.00 40.31 184 THR A O 1
ATOM 1422 N N . LYS A 1 185 ? -10.153 -39.404 68.331 1.00 46.88 185 LYS A N 1
ATOM 1423 C CA . LYS A 1 185 ? -9.163 -39.766 67.258 1.00 46.88 185 LYS A CA 1
ATOM 1424 C C . LYS A 1 185 ? -9.201 -38.648 66.189 1.00 46.88 185 LYS A C 1
ATOM 1426 O O . LYS A 1 185 ? -10.259 -38.377 65.656 1.00 46.88 185 LYS A O 1
ATOM 1431 N N . LYS A 1 186 ? -8.189 -37.787 66.022 1.00 49.56 186 LYS A N 1
ATOM 1432 C CA . LYS A 1 186 ? -6.937 -37.918 65.235 1.00 49.56 186 LYS A CA 1
ATOM 1433 C C . LYS A 1 186 ? -7.135 -38.358 63.769 1.00 49.56 186 LYS A C 1
ATOM 1435 O O . LYS A 1 186 ? -7.098 -39.554 63.533 1.00 49.56 186 LYS A O 1
ATOM 1440 N N . THR A 1 187 ? -7.220 -37.386 62.850 1.00 41.44 187 THR A N 1
ATOM 1441 C CA . THR A 1 187 ? -6.636 -37.323 61.477 1.00 41.44 187 THR A CA 1
ATOM 1442 C C . THR A 1 187 ? -6.907 -35.908 60.934 1.00 41.44 187 THR A C 1
ATOM 1444 O O . THR A 1 187 ? -8.050 -35.477 60.934 1.00 41.44 187 THR A O 1
ATOM 1447 N N . ALA A 1 188 ? -5.887 -35.062 60.790 1.00 40.03 188 ALA A N 1
ATOM 1448 C CA . ALA A 1 188 ? -5.113 -34.809 59.566 1.00 40.03 188 ALA A CA 1
ATOM 1449 C C . ALA A 1 188 ? -5.690 -33.628 58.760 1.00 40.03 188 ALA A C 1
ATOM 1451 O O . ALA A 1 188 ? -6.865 -33.601 58.416 1.00 40.03 188 ALA A O 1
ATOM 1452 N N . ALA A 1 189 ? -4.831 -32.637 58.523 1.00 49.38 189 ALA A N 1
ATOM 1453 C CA . ALA A 1 189 ? -5.100 -31.459 57.719 1.00 49.38 189 ALA A CA 1
ATOM 1454 C C . ALA A 1 189 ? -5.409 -31.848 56.267 1.00 49.38 189 ALA A C 1
ATOM 1456 O O . ALA A 1 189 ? -4.709 -32.682 55.698 1.00 49.38 189 ALA A O 1
ATOM 1457 N N . SER A 1 190 ? -6.403 -31.201 55.662 1.00 41.38 190 SER A N 1
ATOM 1458 C CA . SER A 1 190 ? -6.492 -31.104 54.209 1.00 41.38 190 SER A CA 1
ATOM 1459 C C . SER A 1 190 ? -6.992 -29.716 53.840 1.00 41.38 190 SER A C 1
ATOM 1461 O O . SER A 1 190 ? -8.139 -29.348 54.078 1.00 41.38 190 SER A O 1
ATOM 1463 N N . THR A 1 191 ? -6.060 -28.920 53.336 1.00 50.78 191 THR A N 1
ATOM 1464 C CA . THR A 1 191 ? -6.296 -27.720 52.549 1.00 50.78 191 THR A CA 1
ATOM 1465 C C . THR A 1 191 ? -6.718 -28.163 51.153 1.00 50.78 191 THR A C 1
ATOM 1467 O O . THR A 1 191 ? -5.889 -28.691 50.413 1.00 50.78 191 THR A O 1
ATOM 1470 N N . THR A 1 192 ? -7.963 -27.925 50.765 1.00 44.59 192 THR A N 1
ATOM 1471 C CA . THR A 1 192 ? -8.351 -27.937 49.352 1.00 44.59 192 THR A CA 1
ATOM 1472 C C . THR A 1 192 ? -8.557 -26.499 48.922 1.00 44.59 192 THR A C 1
ATOM 1474 O O . THR A 1 192 ? -9.497 -25.828 49.349 1.00 44.59 192 THR A O 1
ATOM 1477 N N . ARG A 1 193 ? -7.584 -26.033 48.135 1.00 40.88 193 ARG A N 1
ATOM 1478 C CA . ARG A 1 193 ? -7.662 -24.846 47.292 1.00 40.88 193 ARG A CA 1
ATOM 1479 C C . ARG A 1 193 ? -8.924 -24.963 46.440 1.00 40.88 193 ARG A C 1
ATOM 1481 O O . ARG A 1 193 ? -9.218 -26.041 45.937 1.00 40.88 193 ARG A O 1
ATOM 1488 N N . PHE A 1 194 ? -9.679 -23.877 46.368 1.00 38.88 194 PHE A N 1
ATOM 1489 C CA . PHE A 1 194 ? -10.781 -23.743 45.432 1.00 38.88 194 PHE A CA 1
ATOM 1490 C C . PHE A 1 194 ? -10.168 -23.288 44.108 1.00 38.88 194 PHE A C 1
ATOM 1492 O O . PHE A 1 194 ? -9.424 -22.306 44.096 1.00 38.88 194 PHE A O 1
ATOM 1499 N N . ASP A 1 195 ? -10.404 -24.078 43.066 1.00 44.09 195 ASP A N 1
ATOM 1500 C CA . ASP A 1 195 ? -9.786 -23.974 41.749 1.00 44.09 195 ASP A CA 1
ATOM 1501 C C . ASP A 1 195 ? -10.090 -22.639 41.055 1.00 44.09 195 ASP A C 1
ATOM 1503 O O . ASP A 1 195 ? -11.239 -22.200 40.956 1.00 44.09 195 ASP A O 1
ATOM 1507 N N . GLU A 1 196 ? -9.023 -22.018 40.558 1.00 48.00 196 GLU A N 1
ATOM 1508 C CA . GLU A 1 196 ? -9.041 -21.022 39.490 1.00 48.00 196 GLU A CA 1
ATOM 1509 C C . GLU A 1 196 ? -9.436 -21.721 38.174 1.00 48.00 196 GLU A C 1
ATOM 1511 O O . GLU A 1 196 ? -8.938 -22.817 37.908 1.00 48.00 196 GLU A O 1
ATOM 1516 N N . PRO A 1 197 ? -10.292 -21.136 37.317 1.00 59.84 197 PRO A N 1
ATOM 1517 C CA . PRO A 1 197 ? -10.452 -21.650 35.966 1.00 59.84 197 PRO A CA 1
ATOM 1518 C C . PRO A 1 197 ? -9.198 -21.333 35.144 1.00 59.84 197 PRO A C 1
ATOM 1520 O O . PRO A 1 197 ? -8.832 -20.172 34.952 1.00 59.84 197 PRO A O 1
ATOM 1523 N N . GLU A 1 198 ? -8.563 -22.408 34.681 1.00 48.59 198 GLU A N 1
ATOM 1524 C CA . GLU A 1 198 ? -7.400 -22.435 33.805 1.00 48.59 198 GLU A CA 1
ATOM 1525 C C . GLU A 1 198 ? -7.550 -21.500 32.600 1.00 48.59 198 GLU A C 1
ATOM 1527 O O . GLU A 1 198 ? -8.538 -21.494 31.861 1.00 48.59 198 GLU A O 1
ATOM 1532 N N . THR A 1 199 ? -6.483 -20.740 32.399 1.00 47.12 199 THR A N 1
ATOM 1533 C CA . THR A 1 199 ? -6.065 -20.163 31.132 1.00 47.12 199 THR A CA 1
ATOM 1534 C C . THR A 1 199 ? -6.125 -21.223 30.034 1.00 47.12 199 THR A C 1
ATOM 1536 O O . THR A 1 199 ? -5.425 -22.230 30.102 1.00 47.12 199 THR A O 1
ATOM 1539 N N . LEU A 1 200 ? -6.948 -20.986 29.011 1.00 40.97 200 LEU A N 1
ATOM 1540 C CA . LEU A 1 200 ? -6.889 -21.706 27.742 1.00 40.97 200 LEU A CA 1
ATOM 1541 C C . LEU A 1 200 ? -5.500 -21.499 27.126 1.00 40.97 200 LEU A C 1
ATOM 1543 O O . LEU A 1 200 ? -5.239 -20.480 26.484 1.00 40.97 200 LEU A O 1
ATOM 1547 N N . ASP A 1 201 ? -4.620 -22.469 27.355 1.00 49.06 201 ASP A N 1
ATOM 1548 C CA . ASP A 1 201 ? -3.342 -22.588 26.674 1.00 49.06 201 ASP A CA 1
ATOM 1549 C C . ASP A 1 201 ? -3.579 -22.819 25.178 1.00 49.06 201 ASP A C 1
ATOM 1551 O O . ASP A 1 201 ? -4.250 -23.756 24.736 1.00 49.06 201 ASP A O 1
ATOM 1555 N N . LEU A 1 202 ? -3.001 -21.912 24.398 1.00 53.84 202 LEU A N 1
ATOM 1556 C CA . LEU A 1 202 ? -2.789 -22.027 22.964 1.00 53.84 202 LEU A CA 1
ATOM 1557 C C . LEU A 1 202 ? -1.929 -23.275 22.681 1.00 53.84 202 LEU A C 1
ATOM 1559 O O . LEU A 1 202 ? -0.912 -23.462 23.352 1.00 53.84 202 LEU A O 1
ATOM 1563 N N . PRO A 1 203 ? -2.250 -24.112 21.678 1.00 53.97 203 PRO A N 1
ATOM 1564 C CA . PRO A 1 203 ? -1.395 -25.240 21.336 1.00 53.97 203 PRO A CA 1
ATOM 1565 C C . PRO A 1 203 ? -0.070 -24.743 20.746 1.00 53.97 203 PRO A C 1
ATOM 1567 O O . PRO A 1 203 ? -0.019 -24.159 19.661 1.00 53.97 203 PRO A O 1
ATOM 1570 N N . GLY A 1 204 ? 1.015 -24.992 21.475 1.00 39.94 204 GLY A N 1
ATOM 1571 C CA . GLY A 1 204 ? 2.373 -24.833 20.988 1.00 39.94 204 GLY A CA 1
ATOM 1572 C C . GLY A 1 204 ? 2.863 -26.069 20.225 1.00 39.94 204 GLY A C 1
ATOM 1573 O O . GLY A 1 204 ? 2.861 -27.165 20.766 1.00 39.94 204 GLY A O 1
ATOM 1574 N N . VAL A 1 205 ? 3.395 -25.812 19.024 1.00 41.44 205 VAL A N 1
ATOM 1575 C CA . VAL A 1 205 ? 4.748 -26.230 18.603 1.00 41.44 205 VAL A CA 1
ATOM 1576 C C . VAL A 1 205 ? 4.975 -27.708 18.192 1.00 41.44 205 VAL A C 1
ATOM 1578 O O . VAL A 1 205 ? 5.064 -28.599 19.023 1.00 41.44 205 VAL A O 1
ATOM 1581 N N . LEU A 1 206 ? 5.263 -27.851 16.884 1.00 43.09 206 LEU A N 1
ATOM 1582 C CA . LEU A 1 206 ? 6.194 -28.776 16.201 1.00 43.09 206 LEU A CA 1
ATOM 1583 C C . LEU A 1 206 ? 5.897 -30.286 16.173 1.00 43.09 206 LEU A C 1
ATOM 1585 O O . LEU A 1 206 ? 6.214 -30.999 17.115 1.00 43.09 206 LEU A O 1
ATOM 1589 N N . ASP A 1 207 ? 5.542 -30.769 14.978 1.00 39.66 207 ASP A N 1
ATOM 1590 C CA . ASP A 1 207 ? 6.111 -32.010 14.445 1.00 39.66 207 ASP A CA 1
ATOM 1591 C C . ASP A 1 207 ? 7.035 -31.648 13.273 1.00 39.66 207 ASP A C 1
ATOM 1593 O O . ASP A 1 207 ? 6.601 -31.149 12.230 1.00 39.66 207 ASP A O 1
ATOM 1597 N N . SER A 1 208 ? 8.330 -31.861 13.494 1.00 46.72 208 SER A N 1
ATOM 1598 C CA . SER A 1 208 ? 9.348 -31.970 12.456 1.00 46.72 208 SER A CA 1
ATOM 1599 C C . SER A 1 208 ? 9.557 -33.449 12.140 1.00 46.72 208 SER A C 1
ATOM 1601 O O . SER A 1 208 ? 9.562 -34.275 13.049 1.00 46.72 208 SER A O 1
ATOM 1603 N N . ASP A 1 209 ? 9.846 -33.705 10.866 1.00 43.34 209 ASP A N 1
ATOM 1604 C CA . ASP A 1 209 ? 10.459 -34.906 10.293 1.00 43.34 209 ASP A CA 1
ATOM 1605 C C . ASP A 1 209 ? 9.568 -36.145 10.102 1.00 43.34 209 ASP A C 1
ATOM 1607 O O . ASP A 1 209 ? 9.375 -36.956 11.000 1.00 43.34 209 ASP A O 1
ATOM 1611 N N . ASP A 1 210 ? 9.195 -36.398 8.840 1.00 41.97 210 ASP A N 1
ATOM 1612 C CA . ASP A 1 210 ? 9.794 -37.569 8.198 1.00 41.97 210 ASP A CA 1
ATOM 1613 C C . ASP A 1 210 ? 10.004 -37.391 6.687 1.00 41.97 210 ASP A C 1
ATOM 1615 O O . ASP A 1 210 ? 9.245 -36.741 5.965 1.00 41.97 210 ASP A O 1
ATOM 1619 N N . ALA A 1 211 ? 11.125 -37.946 6.248 1.00 46.09 211 ALA A N 1
ATOM 1620 C CA . ALA A 1 211 ? 11.757 -37.772 4.957 1.00 46.09 211 ALA A CA 1
ATOM 1621 C C . ALA A 1 211 ? 11.186 -38.690 3.863 1.00 46.09 211 ALA A C 1
ATOM 1623 O O . ALA A 1 211 ? 10.649 -39.757 4.141 1.00 46.09 211 ALA A O 1
ATOM 1624 N N . THR A 1 212 ? 11.387 -38.279 2.603 1.00 45.69 212 THR A N 1
ATOM 1625 C CA . THR A 1 212 ? 11.708 -39.049 1.368 1.00 45.69 212 THR A CA 1
ATOM 1626 C C . THR A 1 212 ? 11.168 -38.232 0.180 1.00 45.69 212 THR A C 1
ATOM 1628 O O . THR A 1 212 ? 9.987 -37.949 0.090 1.00 45.69 212 THR A O 1
ATOM 1631 N N . GLY A 1 213 ? 11.956 -37.670 -0.735 1.00 40.53 213 GLY A N 1
ATOM 1632 C CA . GLY A 1 213 ? 13.101 -38.247 -1.418 1.00 40.53 213 GLY A CA 1
ATOM 1633 C C . GLY A 1 213 ? 12.639 -38.842 -2.748 1.00 40.53 213 GLY A C 1
ATOM 1634 O O . GLY A 1 213 ? 12.293 -40.015 -2.787 1.00 40.53 213 GLY A O 1
ATOM 1635 N N . SER A 1 214 ? 12.654 -38.064 -3.834 1.00 40.28 214 SER A N 1
ATOM 1636 C CA . SER A 1 214 ? 13.085 -38.555 -5.154 1.00 40.28 214 SER A CA 1
ATOM 1637 C C . SER A 1 214 ? 13.171 -37.436 -6.181 1.00 40.28 214 SER A C 1
ATOM 1639 O O . SER A 1 214 ? 12.192 -36.785 -6.530 1.00 40.28 214 SER A O 1
ATOM 1641 N N . SER A 1 215 ? 14.397 -37.268 -6.658 1.00 43.91 215 SER A N 1
ATOM 1642 C CA . SER A 1 215 ? 14.764 -36.667 -7.927 1.00 43.91 215 SER A CA 1
ATOM 1643 C C . SER A 1 215 ? 13.987 -37.273 -9.098 1.00 43.91 215 SER A C 1
ATOM 1645 O O . SER A 1 215 ? 13.905 -38.497 -9.195 1.00 43.91 215 SER A O 1
ATOM 1647 N N . GLN A 1 216 ? 13.544 -36.427 -10.026 1.00 45.12 216 GLN A N 1
ATOM 1648 C CA . GLN A 1 216 ? 13.851 -36.510 -11.460 1.00 45.12 216 GLN A CA 1
ATOM 1649 C C . GLN A 1 216 ? 13.468 -35.203 -12.153 1.00 45.12 216 GLN A C 1
ATOM 1651 O O . GLN A 1 216 ? 12.414 -34.637 -11.794 1.00 45.12 216 GLN A O 1
#

Solvent-accessible surface area (backbone atoms only — not comparable to full-atom values): 13327 Å² total; per-residue (Å²): 108,66,70,58,51,52,53,48,14,72,75,45,87,66,44,82,73,52,72,70,56,49,28,69,76,68,74,51,64,74,82,76,46,52,67,62,52,49,54,49,49,54,50,51,48,53,50,49,52,51,59,73,64,51,77,77,79,56,62,69,59,53,51,52,51,52,51,50,52,50,51,52,49,52,51,52,49,51,52,54,50,52,51,54,52,52,51,50,52,54,48,53,52,50,54,49,51,51,53,49,54,50,49,54,52,49,55,50,50,53,53,50,51,52,49,48,54,51,51,52,50,51,50,50,56,51,49,56,50,47,54,53,49,51,52,53,48,54,52,52,50,53,50,48,54,53,50,51,49,52,49,55,50,49,52,50,52,52,50,55,47,49,63,73,66,49,74,92,71,77,89,76,90,77,82,88,89,85,88,86,78,90,82,90,82,94,81,81,91,79,88,76,82,81,80,75,85,77,78,84,76,75,90,77,84,85,89,80,87,85,89,84,88,80,91,129

Mean predicted aligned error: 20.28 Å

Foldseek 3Di:
DLVLQVVVCVVPVNDGDDLVVSCVSVVDDSPPVVPVVVVSVVVVVVVVVVVVPDDDDPVVVVVVVVVVVVVVVVVVVVVVVVVVVVVVVVVVVVVVVVVVVVVVVVVVVVVVVVVVVVVVVVVVVVVVVVVVVVVVVVVVVVVVVVVVVVVVVVVVVVVVVCVVPVPDDDDDDDDDDDDDDDDDDDDDDDDDDDDDPDDPDDDDDDDDDDDDDDDD

Sequence (216 aa):
MEKAILAYMAAHDNQMPTIAELNRTIGTSNSRLCPAAKVVKTRLAAVQTKLASMPDIPEELSLSHEQALKAIWAKARSYQTAEIEDLKRSQAAKDEMYRNEIREMQEVIELVEAAEQKATQTAQETADALDASQKSLAETQAALIAAEARLAEQDKFVKLLAEKFSPEAADEKTEEAKPSSRRTKKTAASTTRFDEPETLDLPGVLDSDDATGSSQ

Radius of gyration: 60.06 Å; Cα contacts (8 Å, |Δi|>4): 34; chains: 1; bounding box: 118×66×147 Å